Protein AF-A0A2V9XXI8-F1 (afdb_monomer)

Structure (mmCIF, N/CA/C/O backbone):
data_AF-A0A2V9XXI8-F1
#
_entry.id   AF-A0A2V9XXI8-F1
#
loop_
_atom_site.group_PDB
_atom_site.id
_atom_site.type_symbol
_atom_site.label_atom_id
_atom_site.label_alt_id
_atom_site.label_comp_id
_atom_site.label_asym_id
_atom_site.label_entity_id
_atom_site.label_seq_id
_atom_site.pdbx_PDB_ins_code
_atom_site.Cartn_x
_atom_site.Cartn_y
_atom_site.Cartn_z
_atom_site.occupancy
_atom_site.B_iso_or_equiv
_atom_site.auth_seq_id
_atom_site.auth_comp_id
_atom_site.auth_asym_id
_atom_site.auth_atom_id
_atom_site.pdbx_PDB_model_num
ATOM 1 N N . MET A 1 1 ? -20.955 18.689 -121.505 1.00 40.78 1 MET A N 1
ATOM 2 C CA . MET A 1 1 ? -19.801 17.758 -121.551 1.00 40.78 1 MET A CA 1
ATOM 3 C C . MET A 1 1 ? -19.050 17.944 -120.237 1.00 40.78 1 MET A C 1
ATOM 5 O O . MET A 1 1 ? -18.705 19.073 -119.954 1.00 40.78 1 MET A O 1
ATOM 9 N N . GLY A 1 2 ? -18.920 17.008 -119.298 1.00 39.25 2 GLY A N 1
ATOM 10 C CA . GLY A 1 2 ? -18.785 15.557 -119.402 1.00 39.25 2 GLY A CA 1
ATOM 11 C C . GLY A 1 2 ? -17.328 15.175 -119.091 1.00 39.25 2 GLY A C 1
ATOM 12 O O . GLY A 1 2 ? -16.466 15.532 -119.881 1.00 39.25 2 GLY A O 1
ATOM 13 N N . SER A 1 3 ? -17.117 14.445 -117.981 1.00 43.94 3 SER A N 1
ATOM 14 C CA . SER A 1 3 ? -15.881 13.794 -117.464 1.00 43.94 3 SER A CA 1
ATOM 15 C C . SER A 1 3 ? -15.278 14.492 -116.228 1.00 43.94 3 SER A C 1
ATOM 17 O O . SER A 1 3 ? -14.611 15.507 -116.355 1.00 43.94 3 SER A O 1
ATOM 19 N N . LYS A 1 4 ? -15.594 14.100 -114.976 1.00 41.16 4 LYS A N 1
ATOM 20 C CA . LYS A 1 4 ? -15.128 12.885 -114.247 1.00 41.16 4 LYS A CA 1
ATOM 21 C C . LYS A 1 4 ? -13.615 12.692 -114.443 1.00 41.16 4 LYS A C 1
ATOM 23 O O . LYS A 1 4 ? -13.155 12.561 -115.564 1.00 41.16 4 LYS A O 1
ATOM 28 N N . GLY A 1 5 ? -12.785 12.757 -113.409 1.00 47.66 5 GLY A N 1
ATOM 29 C CA . GLY A 1 5 ? -12.835 11.877 -112.247 1.00 47.66 5 GLY A CA 1
ATOM 30 C C . GLY A 1 5 ? -11.662 10.905 -112.357 1.00 47.66 5 GLY A C 1
ATOM 31 O O . GLY A 1 5 ? -11.858 9.786 -112.802 1.00 47.66 5 GLY A O 1
ATOM 32 N N . ALA A 1 6 ? -10.446 11.357 -112.029 1.00 50.47 6 ALA A N 1
ATOM 33 C CA . ALA A 1 6 ? -9.252 10.499 -112.031 1.00 50.47 6 ALA A CA 1
ATOM 34 C C . ALA A 1 6 ? -8.071 11.011 -111.173 1.00 50.47 6 ALA A C 1
ATOM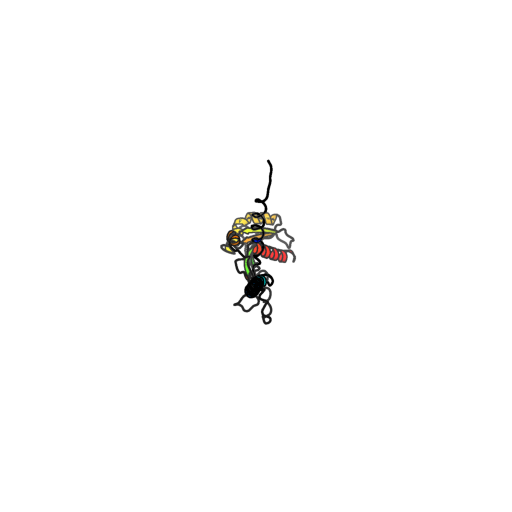 36 O O . ALA A 1 6 ? -6.986 10.453 -111.267 1.00 50.47 6 ALA A O 1
ATOM 37 N N . GLU A 1 7 ? -8.239 12.036 -110.325 1.00 46.00 7 GLU A N 1
ATOM 38 C CA . GLU A 1 7 ? -7.083 12.677 -109.657 1.00 46.00 7 GLU A CA 1
ATOM 39 C C . GLU A 1 7 ? -7.174 12.740 -108.124 1.00 46.00 7 GLU A C 1
ATOM 41 O O . GLU A 1 7 ? -6.316 13.312 -107.465 1.00 46.00 7 GLU A O 1
ATOM 46 N N . LYS A 1 8 ? -8.187 12.107 -107.517 1.00 42.97 8 LYS A N 1
ATOM 47 C CA . LYS A 1 8 ? -8.344 12.086 -106.048 1.00 42.97 8 LYS A CA 1
ATOM 48 C C . LYS A 1 8 ? -7.996 10.746 -105.384 1.00 42.97 8 LYS A C 1
ATOM 50 O O . LYS A 1 8 ? -7.928 10.680 -104.167 1.00 42.97 8 LYS A O 1
ATOM 55 N N . ASN A 1 9 ? -7.702 9.703 -106.167 1.00 46.00 9 ASN A N 1
ATOM 56 C CA . ASN A 1 9 ? -7.362 8.367 -105.647 1.00 46.00 9 ASN A CA 1
ATOM 57 C C . ASN A 1 9 ? -5.859 8.035 -105.663 1.00 46.00 9 ASN A C 1
ATOM 59 O O . ASN A 1 9 ? -5.480 6.938 -105.265 1.00 46.00 9 ASN A O 1
ATOM 63 N N . ARG A 1 10 ? -4.982 8.953 -106.099 1.00 44.97 10 ARG A N 1
ATOM 64 C CA . ARG A 1 10 ? -3.525 8.709 -106.119 1.00 44.97 10 ARG A CA 1
ATOM 65 C C . ARG A 1 10 ? -2.783 9.295 -104.916 1.00 44.97 10 ARG A C 1
ATOM 67 O O . ARG A 1 10 ? -1.696 8.833 -104.596 1.00 44.97 10 ARG A O 1
ATOM 74 N N . THR A 1 11 ? -3.385 10.254 -104.220 1.00 47.25 11 THR A N 1
ATOM 75 C CA . THR A 1 11 ? -2.801 10.952 -103.063 1.00 47.25 11 THR A CA 1
ATOM 76 C C . THR A 1 11 ? -3.244 10.399 -101.709 1.00 47.25 11 THR A C 1
ATOM 78 O O . THR A 1 11 ? -2.689 10.795 -100.691 1.00 47.25 11 THR A O 1
ATOM 81 N N . GLN A 1 12 ? -4.192 9.456 -101.677 1.00 43.12 12 GLN A N 1
ATOM 82 C CA . GLN A 1 12 ? -4.611 8.781 -100.440 1.00 43.12 12 GLN A CA 1
ATOM 83 C C . GLN A 1 12 ? -3.850 7.468 -100.179 1.00 43.12 12 GLN A C 1
ATOM 85 O O . GLN A 1 12 ? -3.614 7.124 -99.026 1.00 43.12 12 GLN A O 1
ATOM 90 N N . ASN A 1 13 ? -3.343 6.799 -101.221 1.00 46.22 13 ASN A N 1
ATOM 91 C CA . ASN A 1 13 ? -2.577 5.551 -101.070 1.00 46.22 13 ASN A CA 1
ATOM 92 C C . ASN A 1 13 ? -1.093 5.749 -100.708 1.00 46.22 13 ASN A C 1
ATOM 94 O O . ASN A 1 13 ? -0.406 4.778 -100.405 1.00 46.22 13 ASN A O 1
ATOM 98 N N . SER A 1 14 ? -0.579 6.981 -100.718 1.00 46.06 14 SER A N 1
ATOM 99 C CA . SER A 1 14 ? 0.789 7.295 -100.276 1.00 46.06 14 SER A CA 1
ATOM 100 C C . SER A 1 14 ? 0.874 7.708 -98.801 1.00 46.06 14 SER A C 1
ATOM 102 O O . SER A 1 14 ? 1.966 7.698 -98.240 1.00 46.06 14 SER A O 1
ATOM 104 N N . ALA A 1 15 ? -0.255 8.013 -98.151 1.00 44.22 15 ALA A N 1
ATOM 105 C CA . ALA A 1 15 ? -0.293 8.385 -96.734 1.00 44.22 15 ALA A CA 1
ATOM 106 C C . ALA A 1 15 ? -0.474 7.177 -95.791 1.00 44.22 15 ALA A C 1
ATOM 108 O O . ALA A 1 15 ? 0.012 7.206 -94.663 1.00 44.22 15 ALA A O 1
ATOM 109 N N . GLU A 1 16 ? -1.089 6.080 -96.245 1.00 39.84 16 GLU A N 1
ATOM 110 C CA . GLU A 1 16 ? -1.279 4.871 -95.419 1.00 39.84 16 GLU A CA 1
ATOM 111 C C . GLU A 1 16 ? -0.100 3.882 -95.463 1.00 39.84 16 GLU A C 1
ATOM 113 O O . GLU A 1 16 ? 0.015 3.015 -94.597 1.00 39.84 16 GLU A O 1
ATOM 118 N N . ALA A 1 17 ? 0.844 4.044 -96.395 1.00 42.44 17 ALA A N 1
ATOM 119 C CA . ALA A 1 17 ? 2.052 3.214 -96.452 1.00 42.44 17 ALA A CA 1
ATOM 120 C C . ALA A 1 17 ? 3.144 3.640 -95.448 1.00 42.44 17 ALA A C 1
ATOM 122 O O . ALA A 1 17 ? 4.102 2.900 -95.239 1.00 42.44 17 ALA A O 1
ATOM 123 N N . SER A 1 18 ? 3.000 4.797 -94.788 1.00 42.53 18 SER A N 1
ATOM 124 C CA . SER A 1 18 ? 4.005 5.316 -93.844 1.00 42.53 18 SER A CA 1
ATOM 125 C C . SER A 1 18 ? 3.675 5.078 -92.361 1.00 42.53 18 SER A C 1
ATOM 127 O O . SER A 1 18 ? 4.424 5.524 -91.494 1.00 42.53 18 SER A O 1
ATOM 129 N N . ALA A 1 19 ? 2.578 4.380 -92.044 1.00 43.66 19 ALA A N 1
ATOM 130 C CA . ALA A 1 19 ? 2.105 4.185 -90.666 1.00 43.66 19 ALA A CA 1
ATOM 131 C C . ALA A 1 19 ? 2.335 2.767 -90.096 1.00 43.66 19 ALA A C 1
ATOM 133 O O . ALA A 1 19 ? 1.837 2.437 -89.021 1.00 43.66 19 ALA A O 1
ATOM 134 N N . ARG A 1 20 ? 3.096 1.902 -90.781 1.00 47.66 20 ARG A N 1
ATOM 135 C CA . ARG A 1 20 ? 3.397 0.533 -90.316 1.00 47.66 20 ARG A CA 1
ATOM 136 C C . ARG A 1 20 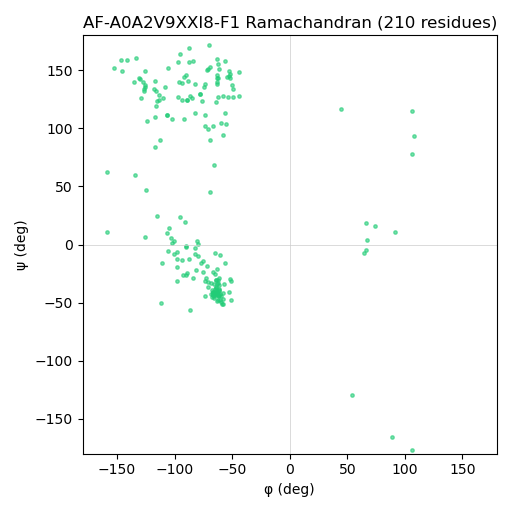? 4.874 0.170 -90.464 1.00 47.66 20 ARG A C 1
ATOM 138 O O . ARG A 1 20 ? 5.217 -0.791 -91.134 1.00 47.66 20 ARG A O 1
ATOM 145 N N . SER A 1 21 ? 5.767 0.908 -89.811 1.00 44.22 21 SER A N 1
ATOM 146 C CA . SER A 1 21 ? 7.122 0.398 -89.548 1.00 44.22 21 SER A CA 1
ATOM 147 C C . SER A 1 21 ? 7.783 1.132 -88.385 1.00 44.22 21 SER A C 1
ATOM 149 O O . SER A 1 21 ? 8.793 1.808 -88.533 1.00 44.22 21 SER A O 1
ATOM 151 N N . GLY A 1 22 ? 7.184 1.002 -87.206 1.00 41.22 22 GLY A N 1
ATOM 152 C CA . GLY A 1 22 ? 7.791 1.386 -85.934 1.00 41.22 22 GLY A CA 1
ATOM 153 C C . GLY A 1 22 ? 7.778 0.204 -84.978 1.00 41.22 22 GLY A C 1
ATOM 154 O O . GLY A 1 22 ? 7.319 0.332 -83.848 1.00 41.22 22 GLY A O 1
ATOM 155 N N . ARG A 1 23 ? 8.187 -0.987 -85.438 1.00 47.06 23 ARG A N 1
ATOM 156 C CA . ARG A 1 23 ? 8.459 -2.089 -84.513 1.00 47.06 23 ARG A CA 1
ATOM 157 C C . ARG A 1 23 ? 9.743 -1.703 -83.787 1.00 47.06 23 ARG A C 1
ATOM 159 O O . ARG A 1 23 ? 10.821 -1.814 -84.355 1.00 47.06 23 ARG A O 1
ATOM 166 N N . VAL A 1 24 ? 9.595 -1.177 -82.573 1.00 50.25 24 VAL A N 1
ATOM 167 C CA . VAL A 1 24 ? 10.702 -0.948 -81.645 1.00 50.25 24 VAL A CA 1
ATOM 168 C C . VAL A 1 24 ? 11.402 -2.291 -81.473 1.00 50.25 24 VAL A C 1
ATOM 170 O O . VAL A 1 24 ? 10.875 -3.199 -80.831 1.00 50.25 24 VAL A O 1
ATOM 173 N N . GLU A 1 25 ? 12.549 -2.450 -82.125 1.00 51.81 25 GLU A N 1
ATOM 174 C CA . GLU A 1 25 ? 13.438 -3.579 -81.907 1.00 51.81 25 GLU A CA 1
ATOM 175 C C . GLU A 1 25 ? 14.020 -3.386 -80.507 1.00 51.81 25 GLU A C 1
ATOM 177 O O . GLU A 1 25 ? 14.997 -2.667 -80.293 1.00 51.81 25 GLU A O 1
ATOM 182 N N . VAL A 1 26 ? 13.333 -3.934 -79.504 1.00 54.88 26 VAL A N 1
ATOM 183 C CA . VAL A 1 26 ? 13.849 -3.940 -78.141 1.00 54.88 26 VAL A CA 1
ATOM 184 C C . VAL A 1 26 ? 15.074 -4.843 -78.172 1.00 54.88 26 VAL A C 1
ATOM 186 O O . VAL A 1 26 ? 14.958 -6.065 -78.241 1.00 54.88 26 VAL A O 1
ATOM 189 N N . SER A 1 27 ? 16.254 -4.221 -78.189 1.00 61.16 27 SER A N 1
ATOM 190 C CA . SER A 1 27 ? 17.535 -4.918 -78.169 1.00 61.16 27 SER A CA 1
ATOM 191 C C . SER A 1 27 ? 17.522 -5.955 -77.050 1.00 61.16 27 SER A C 1
ATOM 193 O O . SER A 1 27 ? 17.136 -5.650 -75.920 1.00 61.16 27 SER A O 1
ATOM 195 N N . THR A 1 28 ? 17.977 -7.176 -77.329 1.00 64.25 28 THR A N 1
ATOM 196 C CA . THR A 1 28 ? 18.069 -8.256 -76.334 1.00 64.25 28 THR A CA 1
ATOM 197 C C . THR A 1 28 ? 18.831 -7.801 -75.084 1.00 64.25 28 THR A C 1
ATOM 199 O O . THR A 1 28 ? 18.509 -8.211 -73.975 1.00 64.25 28 THR A O 1
ATOM 202 N N . LYS A 1 29 ? 19.778 -6.863 -75.240 1.00 64.12 29 LYS A N 1
ATOM 203 C CA . LYS A 1 29 ? 20.497 -6.212 -74.134 1.00 64.12 29 LYS A CA 1
ATOM 204 C C . LYS A 1 29 ? 19.579 -5.361 -73.247 1.00 64.12 29 LYS A C 1
ATOM 206 O O . LYS A 1 29 ? 19.733 -5.383 -72.033 1.00 64.12 29 LYS A O 1
ATOM 211 N N . SER A 1 30 ? 18.608 -4.657 -73.829 1.00 63.38 30 SER A N 1
ATOM 212 C CA . SER A 1 30 ? 17.605 -3.856 -73.115 1.00 63.38 30 SER A CA 1
ATOM 213 C C . SER A 1 30 ? 16.595 -4.728 -72.365 1.00 63.38 30 SER A C 1
ATOM 215 O O . SER A 1 30 ? 16.226 -4.390 -71.245 1.00 63.38 30 SER A O 1
ATOM 217 N N . VAL A 1 31 ? 16.201 -5.878 -72.928 1.00 69.56 31 VAL A N 1
ATOM 218 C CA . VAL A 1 31 ? 15.342 -6.857 -72.229 1.00 69.56 31 VAL A CA 1
ATOM 219 C C . VAL A 1 31 ? 16.089 -7.500 -71.059 1.00 69.56 31 VAL A C 1
ATOM 221 O O . VAL A 1 31 ? 15.554 -7.579 -69.957 1.00 69.56 31 VAL A O 1
ATOM 224 N N . VAL A 1 32 ? 17.345 -7.906 -71.267 1.00 74.38 32 VAL A N 1
ATOM 225 C CA . VAL A 1 32 ? 18.187 -8.490 -70.210 1.00 74.38 32 VAL A CA 1
ATOM 226 C C . VAL A 1 32 ? 18.448 -7.481 -69.090 1.00 74.38 32 VAL A C 1
ATOM 228 O O . VAL A 1 32 ? 18.351 -7.836 -67.919 1.00 74.38 32 VAL A O 1
ATOM 231 N N . LEU A 1 33 ? 18.703 -6.212 -69.421 1.00 75.06 33 LEU A N 1
ATOM 232 C CA . LEU A 1 33 ? 18.896 -5.158 -68.425 1.00 75.06 33 LEU A CA 1
ATOM 233 C C . LEU A 1 33 ? 17.628 -4.919 -67.590 1.00 75.06 33 LEU A C 1
ATOM 235 O O . LEU A 1 33 ? 17.716 -4.815 -66.370 1.00 75.06 33 LEU A O 1
ATOM 239 N N . LEU A 1 34 ? 16.449 -4.894 -68.221 1.00 75.44 34 LEU A N 1
ATOM 240 C CA . LEU A 1 34 ? 15.169 -4.759 -67.517 1.00 75.44 34 LEU A CA 1
ATOM 241 C C . LEU A 1 34 ? 14.880 -5.956 -66.601 1.00 75.44 34 LEU A C 1
ATOM 243 O O . LEU A 1 34 ? 14.388 -5.765 -65.491 1.00 75.44 34 LEU A O 1
ATOM 247 N N . LEU A 1 35 ? 15.235 -7.174 -67.022 1.00 75.31 35 LEU A N 1
ATOM 248 C CA . LEU A 1 35 ? 15.104 -8.371 -66.190 1.00 75.31 35 LEU A CA 1
ATOM 249 C C . LEU A 1 35 ? 16.051 -8.344 -64.986 1.00 75.31 35 LEU A C 1
ATOM 251 O O . LEU A 1 35 ? 15.632 -8.694 -63.888 1.00 75.31 35 LEU A O 1
ATOM 255 N N . ILE A 1 36 ? 17.295 -7.887 -65.158 1.00 78.25 36 ILE A N 1
ATOM 256 C CA . ILE A 1 36 ? 18.263 -7.765 -64.056 1.00 78.25 36 ILE A CA 1
ATOM 257 C C . ILE A 1 36 ? 17.804 -6.705 -63.049 1.00 78.25 36 ILE A C 1
ATOM 259 O O . ILE A 1 36 ? 17.803 -6.966 -61.850 1.00 78.25 36 ILE A O 1
ATOM 263 N N . VAL A 1 37 ? 17.365 -5.532 -63.516 1.00 79.06 37 VAL A N 1
ATOM 264 C CA . VAL A 1 37 ? 16.857 -4.466 -62.635 1.00 79.06 37 VAL A CA 1
ATOM 265 C C . VAL A 1 37 ? 15.584 -4.912 -61.911 1.00 79.06 37 VAL A C 1
ATOM 267 O O . VAL A 1 37 ? 15.451 -4.673 -60.712 1.00 79.06 37 VAL A O 1
ATOM 270 N N . GLY A 1 38 ? 14.684 -5.624 -62.597 1.00 76.94 38 GLY A N 1
ATOM 271 C CA . GLY A 1 38 ? 13.498 -6.223 -61.984 1.00 76.94 38 GLY A CA 1
ATOM 272 C C . GLY A 1 38 ? 13.843 -7.274 -60.925 1.00 76.94 38 GLY A C 1
ATOM 273 O O . GLY A 1 38 ? 13.258 -7.264 -59.844 1.00 76.94 38 GLY A O 1
ATOM 274 N N . LEU A 1 39 ? 14.831 -8.136 -61.189 1.00 79.31 39 LEU A N 1
ATOM 275 C CA . LEU A 1 39 ? 15.290 -9.158 -60.244 1.00 79.31 39 LEU A CA 1
ATOM 276 C C . LEU A 1 39 ? 15.950 -8.531 -59.009 1.00 79.31 39 LEU A C 1
ATOM 278 O O . LEU A 1 39 ? 15.678 -8.963 -57.894 1.00 79.31 39 LEU A O 1
ATOM 282 N N . ILE A 1 40 ? 16.769 -7.491 -59.194 1.00 78.75 40 ILE A N 1
ATOM 283 C CA . ILE A 1 40 ? 17.403 -6.743 -58.099 1.00 78.75 40 ILE A CA 1
ATOM 284 C C . ILE A 1 40 ? 16.343 -6.014 -57.266 1.00 78.75 40 ILE A C 1
ATOM 286 O O . ILE A 1 40 ? 16.377 -6.098 -56.043 1.00 78.75 40 ILE A O 1
ATOM 290 N N . GLY A 1 41 ? 15.366 -5.359 -57.901 1.00 72.31 41 GLY A N 1
ATOM 291 C CA . GLY A 1 41 ? 14.255 -4.707 -57.200 1.00 72.31 41 GLY A CA 1
ATOM 292 C C . GLY A 1 41 ? 13.399 -5.689 -56.394 1.00 72.31 41 GLY A C 1
ATOM 293 O O . GLY A 1 41 ? 13.016 -5.392 -55.260 1.00 72.31 41 GLY A O 1
ATOM 294 N N . LEU A 1 42 ? 13.161 -6.890 -56.934 1.00 71.88 42 LEU A N 1
ATOM 295 C CA . LEU A 1 42 ? 12.475 -7.973 -56.227 1.00 71.88 42 LEU A CA 1
ATOM 296 C C . LEU A 1 42 ? 13.308 -8.488 -55.039 1.00 71.88 42 LEU A C 1
ATOM 298 O O . LEU A 1 42 ? 12.762 -8.696 -53.958 1.00 71.88 42 LEU A O 1
ATOM 302 N N . LEU A 1 43 ? 14.625 -8.648 -55.216 1.00 69.31 43 LEU A N 1
ATOM 303 C CA . LEU A 1 43 ? 15.536 -9.090 -54.155 1.00 69.31 43 LEU A CA 1
ATOM 304 C C . LEU A 1 43 ? 15.623 -8.072 -53.009 1.00 69.31 43 LEU A C 1
ATOM 306 O O . LEU A 1 43 ? 15.604 -8.461 -51.844 1.00 69.31 43 LEU A O 1
ATOM 310 N N . ILE A 1 44 ? 15.680 -6.776 -53.333 1.00 67.44 44 ILE A N 1
ATOM 311 C CA . ILE A 1 44 ? 15.706 -5.682 -52.350 1.00 67.44 44 ILE A CA 1
ATOM 312 C C . ILE A 1 44 ? 14.374 -5.622 -51.589 1.00 67.44 44 ILE A C 1
ATOM 314 O O . ILE A 1 44 ? 14.378 -5.566 -50.364 1.00 67.44 44 ILE A O 1
ATOM 318 N N . SER A 1 45 ? 13.240 -5.755 -52.286 1.00 60.62 45 SER A N 1
ATOM 319 C CA . SER A 1 45 ? 11.911 -5.777 -51.649 1.00 60.62 45 SER A CA 1
ATOM 320 C C . SER A 1 45 ? 11.710 -6.987 -50.723 1.00 60.62 45 SER A C 1
ATOM 322 O O . SER A 1 45 ? 10.989 -6.899 -49.731 1.00 60.62 45 SER A O 1
ATOM 324 N N . MET A 1 46 ? 12.349 -8.124 -51.021 1.00 61.56 46 MET A N 1
ATOM 325 C CA . MET A 1 46 ? 12.344 -9.303 -50.147 1.00 61.56 46 MET A CA 1
ATOM 326 C C . MET A 1 46 ? 13.224 -9.108 -48.907 1.00 61.56 46 MET A C 1
ATOM 328 O O . MET A 1 46 ? 12.881 -9.621 -47.843 1.00 61.56 46 MET A O 1
ATOM 332 N N . LEU A 1 47 ? 14.307 -8.329 -49.004 1.00 59.31 47 LEU A N 1
ATOM 333 C CA . LEU A 1 47 ? 15.177 -7.998 -47.869 1.00 59.31 47 LEU A CA 1
ATOM 334 C C . LEU A 1 47 ? 14.452 -7.149 -46.807 1.00 59.31 47 LEU A C 1
ATOM 336 O O . LEU A 1 47 ? 14.664 -7.364 -45.615 1.00 59.31 47 LEU A O 1
ATOM 340 N N . ASP A 1 48 ? 13.534 -6.269 -47.220 1.00 54.19 48 ASP A N 1
ATOM 341 C CA . ASP A 1 48 ? 12.702 -5.451 -46.319 1.00 54.19 48 ASP A CA 1
ATOM 342 C C . ASP A 1 48 ? 11.555 -6.228 -45.641 1.00 54.19 48 ASP A C 1
ATOM 344 O O . ASP A 1 48 ? 10.961 -5.754 -44.666 1.00 54.19 48 ASP A O 1
ATOM 348 N N . LEU A 1 49 ? 11.240 -7.439 -46.118 1.00 52.50 49 LEU A N 1
ATOM 349 C CA . LEU A 1 49 ? 10.207 -8.298 -45.528 1.00 52.50 49 LEU A CA 1
ATOM 350 C C . LEU A 1 49 ? 10.759 -9.220 -44.427 1.00 52.50 49 LEU A C 1
ATOM 352 O O . L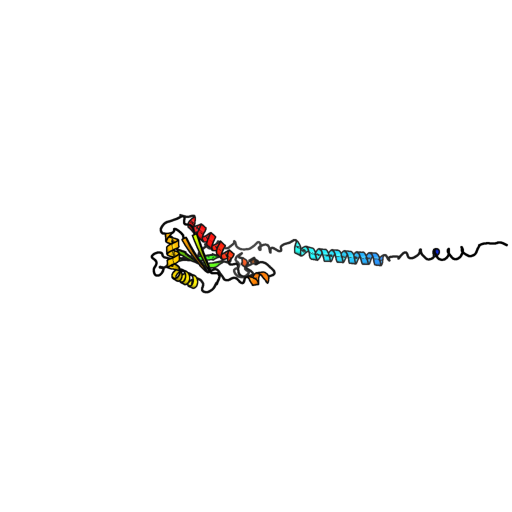EU A 1 49 ? 10.023 -9.621 -43.522 1.00 52.50 49 LEU A O 1
ATOM 356 N N . VAL A 1 50 ? 12.060 -9.521 -44.462 1.00 51.19 50 VAL A N 1
ATOM 357 C CA . VAL A 1 50 ? 12.724 -10.427 -43.510 1.00 51.19 50 VAL A CA 1
ATOM 358 C C . VAL A 1 50 ? 12.717 -9.923 -42.054 1.00 51.19 50 VAL A C 1
ATOM 360 O O . VAL A 1 50 ? 12.494 -10.752 -41.170 1.00 51.19 50 VAL A O 1
ATOM 363 N N . PRO A 1 51 ? 12.850 -8.619 -41.725 1.00 49.16 51 PRO A N 1
ATOM 364 C CA . PRO A 1 51 ? 12.823 -8.199 -40.326 1.00 49.16 51 PRO A CA 1
ATOM 365 C C . PRO A 1 51 ? 11.405 -8.104 -39.732 1.00 49.16 51 PRO A C 1
ATOM 367 O O . PRO A 1 51 ? 11.274 -7.765 -38.560 1.00 49.16 51 PRO A O 1
ATOM 370 N N . ARG A 1 52 ? 10.333 -8.405 -40.487 1.00 53.28 52 ARG A N 1
ATOM 371 C CA . ARG A 1 52 ? 8.941 -8.291 -39.997 1.00 53.28 52 ARG A CA 1
ATOM 372 C C . ARG A 1 52 ? 8.285 -9.608 -39.565 1.00 53.28 52 ARG A C 1
ATOM 374 O O . ARG A 1 52 ? 7.195 -9.558 -39.004 1.00 53.28 52 ARG A O 1
ATOM 381 N N . ILE A 1 53 ? 8.912 -10.765 -39.801 1.00 52.91 53 ILE A N 1
ATOM 382 C CA . ILE A 1 53 ? 8.300 -12.086 -39.522 1.00 52.91 53 ILE A CA 1
ATOM 383 C C . ILE A 1 53 ? 8.977 -12.826 -38.357 1.00 52.91 53 ILE A C 1
ATOM 385 O O . ILE A 1 53 ? 8.376 -13.716 -37.759 1.00 52.91 53 ILE A O 1
ATOM 389 N N . ALA A 1 54 ? 10.176 -12.421 -37.946 1.00 44.53 54 ALA A N 1
ATOM 390 C CA . ALA A 1 54 ? 10.778 -12.921 -36.720 1.00 44.53 54 ALA A CA 1
ATOM 391 C C . ALA A 1 54 ? 10.709 -11.818 -35.660 1.00 44.53 54 ALA A C 1
ATOM 393 O O . ALA A 1 54 ? 11.436 -10.831 -35.791 1.00 44.53 54 ALA A O 1
ATOM 394 N N . PRO A 1 55 ? 9.912 -11.951 -34.581 1.00 47.41 55 PRO A N 1
ATOM 395 C CA . PRO A 1 55 ? 10.325 -11.292 -33.361 1.00 47.41 55 PRO A CA 1
ATOM 396 C C . PRO A 1 55 ? 11.727 -11.835 -33.094 1.00 47.41 55 PRO A C 1
ATOM 398 O O . PRO A 1 55 ? 11.902 -13.025 -32.831 1.00 47.41 55 PRO A O 1
ATOM 401 N N . THR A 1 56 ? 12.742 -10.984 -33.178 1.00 47.06 56 THR A N 1
ATOM 402 C CA . THR A 1 56 ? 13.997 -11.222 -32.477 1.00 47.06 56 THR A CA 1
ATOM 403 C C . THR A 1 56 ? 13.675 -11.135 -30.987 1.00 47.06 56 THR A C 1
ATOM 405 O O . THR A 1 56 ? 14.071 -10.223 -30.274 1.00 47.06 56 THR A O 1
ATOM 408 N N . ALA A 1 57 ? 12.917 -12.113 -30.487 1.00 44.34 57 ALA A N 1
ATOM 409 C CA . ALA A 1 57 ? 13.121 -12.596 -29.149 1.00 44.34 57 ALA A CA 1
ATOM 410 C C . ALA A 1 57 ? 14.560 -13.085 -29.185 1.00 44.34 57 ALA A C 1
ATOM 412 O O . ALA A 1 57 ? 14.870 -14.082 -29.838 1.00 44.34 57 ALA A O 1
ATOM 413 N N . TRP A 1 58 ? 15.458 -12.314 -28.583 1.00 46.75 58 TRP A N 1
ATOM 414 C CA . TRP A 1 58 ? 16.782 -12.801 -28.259 1.00 46.75 58 TRP A CA 1
ATOM 415 C C . TRP A 1 58 ? 16.530 -14.005 -27.361 1.00 46.75 58 TRP A C 1
ATOM 417 O O . TRP A 1 58 ? 16.225 -13.865 -26.175 1.00 46.75 58 TRP A O 1
ATOM 427 N N . ALA A 1 59 ? 16.492 -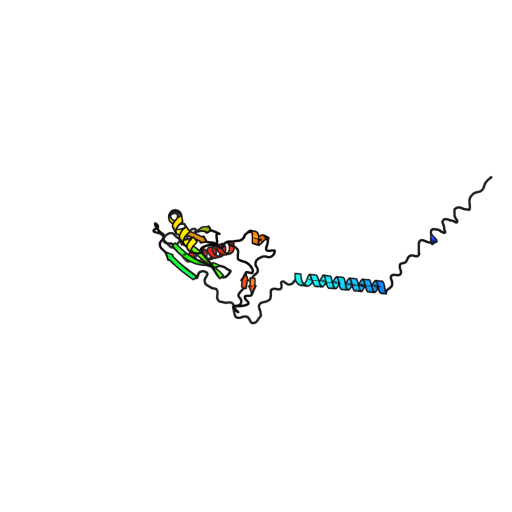15.184 -27.983 1.00 46.28 59 ALA A N 1
ATOM 428 C CA . ALA A 1 59 ? 16.289 -16.436 -27.303 1.00 46.28 59 ALA A CA 1
ATOM 429 C C . ALA A 1 59 ? 17.346 -16.487 -26.207 1.00 46.28 59 ALA A C 1
ATOM 431 O O . ALA A 1 59 ? 18.527 -16.229 -26.451 1.00 46.28 59 ALA A O 1
ATOM 432 N N . GLN A 1 60 ? 16.874 -16.724 -24.985 1.00 52.44 60 GLN A N 1
ATOM 433 C CA . GLN A 1 60 ? 17.702 -16.838 -23.798 1.00 52.44 60 GLN A CA 1
ATOM 434 C C . GLN A 1 60 ? 18.924 -17.692 -24.134 1.00 52.44 60 GLN A C 1
ATOM 436 O O . GLN A 1 60 ? 18.768 -18.794 -24.662 1.00 52.44 60 GLN A O 1
ATOM 441 N N . LEU A 1 61 ? 20.125 -17.183 -23.844 1.00 49.41 61 LEU A N 1
ATOM 442 C CA . LEU A 1 61 ? 21.353 -17.947 -24.040 1.00 49.41 61 LEU A CA 1
ATOM 443 C C . LEU A 1 61 ? 21.175 -19.337 -23.388 1.00 49.41 61 LEU A C 1
ATOM 445 O O . LEU A 1 61 ? 20.805 -19.393 -22.207 1.00 49.41 61 LEU A O 1
ATOM 449 N N . PRO A 1 62 ? 21.414 -20.447 -24.118 1.00 53.09 62 PRO A N 1
ATOM 450 C CA . PRO A 1 62 ? 21.161 -21.811 -23.638 1.00 53.09 62 PRO A CA 1
ATOM 451 C C . PRO A 1 62 ? 21.872 -22.172 -22.324 1.00 53.09 62 PRO A C 1
ATOM 453 O O . PRO A 1 62 ? 21.514 -23.149 -21.675 1.00 53.09 62 PRO A O 1
ATOM 456 N N . SER A 1 63 ? 22.871 -21.386 -21.919 1.00 59.19 63 SER A N 1
ATOM 457 C CA . SER A 1 63 ? 23.773 -21.642 -20.795 1.00 59.19 63 SER A CA 1
ATOM 458 C C . SER A 1 63 ? 23.507 -20.799 -19.535 1.00 59.19 63 SER A C 1
ATOM 460 O O . SER A 1 63 ? 24.367 -20.726 -18.660 1.00 59.19 63 SER A O 1
ATOM 462 N N . GLY A 1 64 ? 22.360 -20.121 -19.418 1.00 54.69 64 GLY A N 1
ATOM 463 C CA . GLY A 1 64 ? 22.068 -19.278 -18.250 1.00 54.69 64 GLY A CA 1
ATOM 464 C C . GLY A 1 64 ? 21.708 -20.076 -16.986 1.00 54.69 64 GLY A C 1
ATOM 465 O O . GLY A 1 64 ? 20.865 -20.975 -17.057 1.00 54.69 64 GLY A O 1
ATOM 466 N N . LYS A 1 65 ? 22.276 -19.688 -15.828 1.00 53.84 65 LYS A N 1
ATOM 467 C CA . LYS A 1 65 ? 21.894 -20.163 -14.476 1.00 53.84 65 LYS A CA 1
ATOM 468 C C . LYS A 1 65 ? 20.364 -20.209 -14.311 1.00 53.84 65 LYS A C 1
ATOM 470 O O . LYS A 1 65 ? 19.687 -19.382 -14.924 1.00 53.84 65 LYS A O 1
ATOM 475 N N . PRO A 1 66 ? 19.797 -21.133 -13.511 1.00 57.44 66 PRO A N 1
ATOM 476 C CA . PRO A 1 66 ? 18.356 -21.151 -13.265 1.00 57.44 66 PRO A CA 1
ATOM 477 C C . PRO A 1 66 ? 17.862 -19.768 -12.793 1.00 57.44 66 PRO A C 1
ATOM 479 O O . PRO A 1 66 ? 18.643 -19.034 -12.179 1.00 57.44 66 PRO A O 1
ATOM 482 N N . PRO A 1 67 ? 16.605 -19.385 -13.099 1.00 56.19 67 PRO A N 1
ATOM 483 C CA . PRO A 1 67 ? 16.038 -18.126 -12.625 1.00 56.19 67 PRO A CA 1
ATOM 484 C C . PRO A 1 67 ? 16.207 -17.993 -11.110 1.00 56.19 67 PRO A C 1
ATOM 486 O O . PRO A 1 67 ? 16.092 -18.991 -10.393 1.00 56.19 67 PRO A O 1
ATOM 489 N N . ALA A 1 68 ? 16.470 -16.775 -10.634 1.00 57.12 68 ALA A N 1
ATOM 490 C CA . ALA A 1 68 ? 16.511 -16.510 -9.203 1.00 57.12 68 ALA A CA 1
ATOM 491 C C . ALA A 1 68 ? 15.192 -16.977 -8.545 1.00 57.12 68 ALA A C 1
ATOM 493 O O . ALA A 1 68 ? 14.129 -16.874 -9.174 1.00 57.12 68 ALA A O 1
ATOM 494 N N . PRO A 1 69 ? 15.235 -17.513 -7.311 1.00 57.06 69 PRO A N 1
ATOM 495 C CA . PRO A 1 69 ? 14.027 -17.857 -6.568 1.00 57.06 69 PRO A CA 1
ATOM 496 C C . PRO A 1 69 ? 13.073 -16.661 -6.489 1.00 57.06 69 PRO A C 1
ATOM 498 O O . PRO A 1 69 ? 13.521 -15.520 -6.379 1.00 57.06 69 PRO A O 1
ATOM 501 N N . GLN A 1 70 ? 11.760 -16.908 -6.523 1.00 60.81 70 GLN A N 1
ATOM 502 C CA . GLN A 1 70 ? 10.796 -15.819 -6.379 1.00 60.81 70 GLN A CA 1
ATOM 503 C C . GLN A 1 70 ? 10.916 -15.186 -4.991 1.00 60.81 70 GLN A C 1
ATOM 505 O O . GLN A 1 70 ? 10.765 -15.860 -3.971 1.00 60.81 70 GLN A O 1
ATOM 510 N N . THR A 1 71 ? 11.167 -13.880 -4.965 1.00 62.41 71 THR A N 1
ATOM 511 C CA . THR A 1 71 ? 11.117 -13.081 -3.743 1.00 62.41 71 THR A CA 1
ATOM 512 C C . THR A 1 71 ? 9.685 -13.085 -3.194 1.00 62.41 71 THR A C 1
ATOM 514 O O . THR A 1 71 ? 8.738 -12.985 -3.982 1.00 62.41 71 THR A O 1
ATOM 517 N N . PRO A 1 72 ? 9.488 -13.189 -1.866 1.00 68.75 72 PRO A N 1
ATOM 518 C CA . PRO A 1 72 ? 8.165 -13.068 -1.270 1.00 68.75 72 PRO A CA 1
ATOM 519 C C . PRO A 1 72 ? 7.450 -11.782 -1.723 1.00 68.75 72 PRO A C 1
ATOM 521 O O . PRO A 1 72 ? 8.101 -10.750 -1.898 1.00 68.75 72 PRO A O 1
ATOM 524 N N . PRO A 1 73 ? 6.110 -11.798 -1.864 1.00 69.44 73 PRO A N 1
ATOM 525 C CA . PRO A 1 73 ? 5.338 -10.647 -2.342 1.00 69.44 73 PRO A CA 1
ATOM 526 C C . PRO A 1 73 ? 5.394 -9.435 -1.398 1.00 69.44 73 PRO A C 1
ATOM 528 O O . PRO A 1 73 ? 4.891 -8.368 -1.737 1.00 69.44 73 PRO A O 1
ATOM 531 N N . HIS A 1 74 ? 5.986 -9.583 -0.212 1.00 73.75 74 HIS A N 1
ATOM 532 C CA . HIS A 1 74 ? 6.302 -8.501 0.709 1.00 73.75 74 HIS A CA 1
ATOM 533 C C . HIS A 1 74 ? 7.513 -8.871 1.576 1.00 73.75 74 HIS A C 1
ATOM 535 O O . HIS A 1 74 ? 7.728 -10.044 1.879 1.00 73.75 74 HIS A O 1
ATOM 541 N N . GLY A 1 75 ? 8.273 -7.867 2.019 1.00 64.50 75 GLY A N 1
ATOM 542 C CA . GLY A 1 75 ? 9.452 -8.080 2.868 1.00 64.50 75 GLY A CA 1
ATOM 543 C C . GLY A 1 75 ? 9.122 -8.152 4.361 1.00 64.50 75 GLY A C 1
ATOM 544 O O . GLY A 1 75 ? 9.421 -9.140 5.024 1.00 64.50 75 GLY A O 1
ATOM 545 N N . TYR A 1 76 ? 8.470 -7.112 4.894 1.00 72.12 76 TYR A N 1
ATOM 546 C CA . TYR A 1 76 ? 8.269 -6.924 6.337 1.00 72.12 76 TYR A CA 1
ATOM 547 C C . TYR A 1 76 ? 6.920 -6.263 6.635 1.00 72.12 76 TYR A C 1
ATOM 549 O O . TYR A 1 76 ? 6.434 -5.459 5.837 1.00 72.12 76 TYR A O 1
ATOM 557 N N . VAL A 1 77 ? 6.342 -6.600 7.792 1.00 88.19 77 VAL A N 1
ATOM 558 C CA . VAL A 1 77 ? 5.160 -5.939 8.364 1.00 88.19 77 VAL A C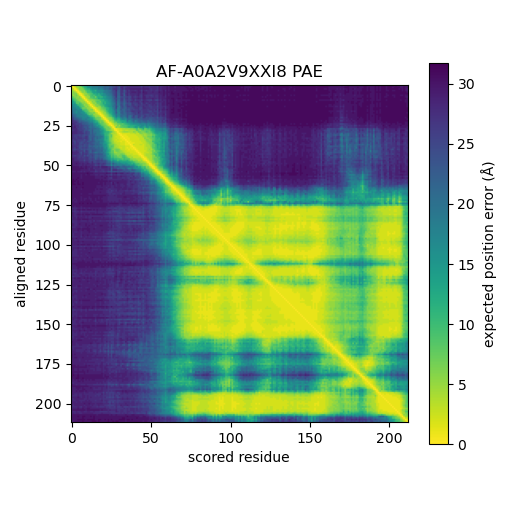A 1
ATOM 559 C C . VAL A 1 77 ? 5.592 -5.242 9.646 1.00 88.19 77 VAL A C 1
ATOM 561 O O . VAL A 1 77 ? 6.153 -5.884 10.533 1.00 88.19 77 VAL A O 1
ATOM 564 N N . ILE A 1 78 ? 5.347 -3.938 9.740 1.00 92.75 78 ILE A N 1
ATOM 565 C CA . ILE A 1 78 ? 5.640 -3.137 10.930 1.00 92.75 78 ILE A CA 1
ATOM 566 C C . ILE A 1 78 ? 4.318 -2.606 11.469 1.00 92.75 78 ILE A C 1
ATOM 568 O O . ILE A 1 78 ? 3.718 -1.724 10.863 1.00 92.75 78 ILE A O 1
ATOM 572 N N . THR A 1 79 ? 3.871 -3.116 12.611 1.00 95.94 79 THR A N 1
ATOM 573 C CA . THR A 1 79 ? 2.659 -2.621 13.268 1.00 95.94 79 THR A CA 1
ATOM 574 C C . THR A 1 79 ? 3.000 -1.415 14.139 1.00 95.94 79 THR A C 1
ATOM 576 O O . THR A 1 79 ? 3.882 -1.504 14.996 1.00 95.94 79 THR A O 1
ATOM 579 N N . LYS A 1 80 ? 2.306 -0.287 13.951 1.00 97.12 80 LYS A N 1
ATOM 580 C CA . LYS A 1 80 ? 2.440 0.901 14.814 1.00 97.12 80 LYS A CA 1
ATOM 581 C C . LYS A 1 80 ? 1.074 1.342 15.356 1.00 97.12 80 LYS A C 1
ATOM 583 O O . LYS A 1 80 ? 0.062 1.155 14.671 1.00 97.12 80 LYS A O 1
ATOM 588 N N . PRO A 1 81 ? 1.021 1.932 16.566 1.00 97.81 81 PRO A N 1
ATOM 589 C CA . PRO A 1 81 ? -0.180 2.620 17.030 1.00 97.81 81 PRO A CA 1
ATOM 590 C C . PRO A 1 81 ? -0.511 3.803 16.111 1.00 97.81 81 PRO A C 1
ATOM 592 O O . PRO A 1 81 ? 0.382 4.356 15.471 1.00 97.81 81 PRO A O 1
ATOM 595 N N . VAL A 1 82 ? -1.787 4.190 16.080 1.00 98.06 82 VAL A N 1
ATOM 596 C CA . VAL A 1 82 ? -2.283 5.370 15.356 1.00 98.06 82 VAL A CA 1
ATOM 597 C C . VAL A 1 82 ? -2.834 6.356 16.377 1.00 98.06 82 VAL A C 1
ATOM 599 O O . VAL A 1 82 ? -3.572 5.965 17.286 1.00 98.06 82 VAL A O 1
ATOM 602 N N . LYS A 1 83 ? -2.464 7.634 16.281 1.00 96.25 83 LYS A N 1
ATOM 603 C CA . LYS A 1 83 ? -2.841 8.626 17.292 1.00 96.25 83 LYS A CA 1
ATOM 604 C C . LYS A 1 83 ? -4.361 8.779 17.362 1.00 96.25 83 LYS A C 1
ATOM 606 O O . LYS A 1 83 ? -5.024 9.087 16.378 1.00 96.25 83 LYS A O 1
ATOM 611 N N . GLY A 1 84 ? -4.908 8.635 18.569 1.00 95.94 84 GLY A N 1
ATOM 612 C CA . GLY A 1 84 ? -6.344 8.800 18.807 1.00 95.94 84 GLY A CA 1
ATOM 613 C C . GLY A 1 84 ? -7.207 7.648 18.287 1.00 95.94 84 GLY A C 1
ATOM 614 O O . GLY A 1 84 ? -8.416 7.829 18.176 1.00 95.94 84 GLY A O 1
ATOM 615 N N . SER A 1 85 ? -6.609 6.490 17.986 1.00 97.19 85 SER A N 1
ATOM 616 C CA . SER A 1 85 ? -7.323 5.276 17.597 1.00 97.19 85 SER A CA 1
ATOM 617 C C . SER A 1 85 ? -6.858 4.066 18.406 1.00 97.19 85 SER A C 1
ATOM 619 O O . SER A 1 85 ? -5.665 3.885 18.644 1.00 97.19 85 SER A O 1
ATOM 621 N N . ASP A 1 86 ? -7.800 3.190 18.754 1.00 96.06 86 ASP A N 1
ATOM 622 C CA . ASP A 1 86 ? -7.513 1.883 19.361 1.00 96.06 86 ASP A CA 1
ATOM 623 C C . ASP A 1 86 ? -7.143 0.813 18.316 1.00 96.06 86 ASP A C 1
ATOM 625 O O . ASP A 1 86 ? -6.865 -0.340 18.662 1.00 96.06 86 ASP A O 1
ATOM 629 N N . ILE A 1 87 ? -7.1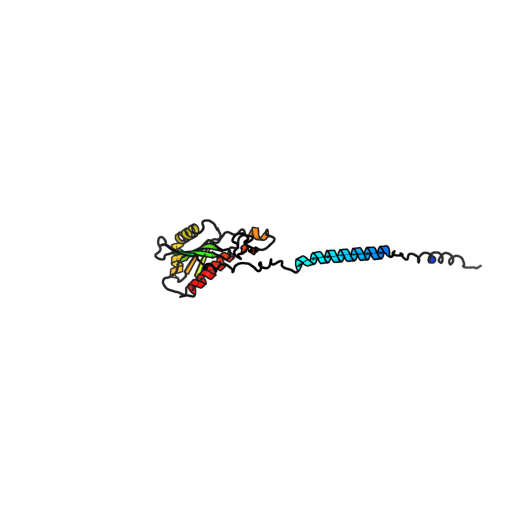79 1.165 17.025 1.00 96.88 87 ILE A N 1
ATOM 630 C CA . ILE A 1 87 ? -6.899 0.253 15.917 1.00 96.88 87 ILE A CA 1
ATOM 631 C C . ILE A 1 87 ? -5.525 0.602 15.328 1.00 96.88 87 ILE A C 1
ATOM 633 O O . ILE A 1 87 ? -5.384 1.661 14.704 1.00 96.88 87 ILE A O 1
ATOM 637 N N . PRO A 1 88 ? -4.510 -0.270 15.483 1.00 97.50 88 PRO A N 1
ATOM 638 C CA . PRO A 1 88 ? -3.183 -0.022 14.932 1.00 97.50 88 PRO A CA 1
ATOM 639 C C . PRO A 1 88 ? -3.184 -0.118 13.400 1.00 97.50 88 PRO A C 1
ATOM 641 O O . PRO A 1 88 ? -4.165 -0.539 12.780 1.00 97.50 88 PRO A O 1
ATOM 644 N N . ALA A 1 89 ? -2.063 0.262 12.794 1.00 97.75 89 ALA A N 1
ATOM 645 C CA . ALA A 1 89 ? -1.816 0.092 11.370 1.00 97.75 89 ALA A CA 1
ATOM 646 C C . ALA A 1 89 ? -0.617 -0.823 11.122 1.00 97.75 89 ALA A C 1
ATOM 648 O O . ALA A 1 89 ? 0.442 -0.651 11.730 1.00 97.75 89 ALA A O 1
ATOM 649 N N . ASP A 1 90 ? -0.795 -1.764 10.199 1.00 96.38 90 ASP A N 1
ATOM 650 C CA . ASP A 1 90 ? 0.252 -2.634 9.679 1.00 96.38 90 ASP A CA 1
ATOM 651 C C . ASP A 1 90 ? 0.864 -1.982 8.438 1.00 96.38 90 ASP A C 1
ATOM 653 O O . ASP A 1 90 ? 0.230 -1.919 7.386 1.00 96.38 90 ASP A O 1
ATOM 657 N N . TYR A 1 91 ? 2.092 -1.486 8.552 1.00 95.69 91 TYR A N 1
ATOM 658 C CA . TYR A 1 91 ? 2.835 -0.873 7.454 1.00 95.69 91 TYR A CA 1
ATOM 659 C C . TYR A 1 91 ? 3.643 -1.935 6.713 1.00 95.69 91 TYR A C 1
ATOM 661 O O . TYR A 1 91 ? 4.437 -2.659 7.319 1.00 95.69 91 TYR A O 1
ATOM 669 N N . ILE A 1 92 ? 3.431 -2.039 5.402 1.00 93.88 92 ILE A N 1
ATOM 670 C CA . ILE A 1 92 ? 3.953 -3.120 4.564 1.00 93.88 92 ILE A CA 1
ATOM 671 C C . ILE A 1 92 ? 4.622 -2.538 3.322 1.00 93.88 92 ILE A C 1
ATOM 673 O O . ILE A 1 92 ? 4.149 -1.569 2.731 1.00 93.88 92 ILE A O 1
ATOM 677 N N . PHE A 1 93 ? 5.707 -3.180 2.900 1.00 92.00 93 PHE A N 1
ATOM 678 C CA . PHE A 1 93 ? 6.304 -2.988 1.583 1.00 92.00 93 PHE A CA 1
ATOM 679 C C . PHE A 1 93 ? 5.918 -4.153 0.672 1.00 92.00 93 PHE A C 1
ATOM 681 O O . PHE A 1 93 ? 6.410 -5.270 0.853 1.00 92.00 93 PHE A O 1
ATOM 688 N N . VAL A 1 94 ? 5.034 -3.893 -0.290 1.00 91.44 94 VAL A N 1
ATOM 689 C CA . VAL A 1 94 ? 4.577 -4.869 -1.288 1.00 91.44 94 VAL A CA 1
ATOM 690 C C . VAL A 1 94 ? 5.539 -4.871 -2.467 1.00 91.44 94 VAL A C 1
ATOM 692 O O . VAL A 1 94 ? 5.842 -3.819 -3.019 1.00 91.44 94 VAL A O 1
ATOM 695 N N . LEU A 1 95 ? 6.029 -6.044 -2.849 1.00 86.44 95 LEU A N 1
ATOM 696 C CA . LEU A 1 95 ? 6.915 -6.201 -3.994 1.00 86.44 95 LEU A CA 1
ATOM 697 C C . LEU A 1 95 ? 6.113 -6.117 -5.296 1.00 86.44 95 LEU A C 1
ATOM 699 O O . LEU A 1 95 ? 5.182 -6.894 -5.523 1.00 86.44 95 LEU A O 1
ATOM 703 N N . THR A 1 96 ? 6.490 -5.189 -6.167 1.00 84.25 96 THR A N 1
ATOM 704 C CA . THR A 1 96 ? 5.894 -5.028 -7.493 1.00 84.25 96 THR A CA 1
ATOM 705 C C . THR A 1 96 ? 6.594 -5.916 -8.521 1.00 84.25 96 THR A C 1
ATOM 707 O O . THR A 1 96 ? 7.645 -6.510 -8.275 1.00 84.25 96 THR A O 1
ATOM 710 N N . ARG A 1 97 ? 6.005 -6.023 -9.718 1.00 78.00 97 ARG A N 1
ATOM 711 C CA . ARG A 1 97 ? 6.533 -6.857 -10.812 1.00 78.00 97 ARG A CA 1
ATOM 712 C C . ARG A 1 97 ? 7.963 -6.491 -11.219 1.00 78.00 97 ARG A C 1
ATOM 714 O O . ARG A 1 97 ? 8.705 -7.359 -11.664 1.00 78.00 97 ARG A O 1
ATOM 721 N N . ASP A 1 98 ? 8.305 -5.214 -11.136 1.00 74.62 98 ASP A N 1
ATOM 722 C CA . ASP A 1 98 ? 9.628 -4.671 -11.433 1.00 74.62 98 ASP A CA 1
ATOM 723 C C . ASP A 1 98 ? 10.538 -4.612 -10.199 1.00 74.62 98 ASP A C 1
ATOM 725 O O . ASP A 1 98 ? 11.536 -3.902 -10.202 1.00 74.62 98 ASP A O 1
ATOM 729 N N . GLU A 1 99 ? 10.200 -5.385 -9.163 1.00 77.25 99 GLU A N 1
ATOM 730 C CA . GLU A 1 99 ? 11.023 -5.632 -7.976 1.00 77.25 99 GLU A CA 1
ATOM 731 C C . GLU A 1 99 ? 11.249 -4.393 -7.097 1.00 77.25 99 GLU A C 1
ATOM 733 O O . GLU A 1 99 ? 12.129 -4.371 -6.235 1.00 77.25 99 GLU A O 1
ATOM 738 N N . ILE A 1 100 ? 10.408 -3.375 -7.274 1.00 82.62 100 ILE A N 1
ATOM 739 C CA . ILE A 1 100 ? 10.360 -2.186 -6.433 1.00 82.62 100 ILE A CA 1
ATOM 740 C C . ILE A 1 100 ? 9.345 -2.418 -5.312 1.00 82.62 100 ILE A C 1
ATOM 742 O O . ILE A 1 100 ? 8.322 -3.077 -5.477 1.00 82.62 100 ILE A O 1
ATOM 746 N N . TYR A 1 101 ? 9.634 -1.888 -4.130 1.00 87.31 101 TYR A N 1
ATOM 747 C CA . TYR A 1 101 ? 8.712 -1.972 -3.007 1.00 87.31 101 TYR A CA 1
ATOM 748 C C . TYR A 1 101 ? 7.745 -0.787 -2.984 1.00 87.31 101 TYR A C 1
ATOM 750 O O . TYR A 1 101 ? 8.159 0.370 -2.909 1.00 87.31 101 TYR A O 1
ATOM 758 N N . LEU A 1 102 ? 6.453 -1.099 -2.978 1.00 91.00 102 LEU A N 1
ATOM 759 C CA . LEU A 1 102 ? 5.352 -0.164 -2.809 1.00 91.00 102 LEU A CA 1
ATOM 760 C C . LEU A 1 102 ? 4.943 -0.084 -1.327 1.00 91.00 102 LEU A C 1
ATOM 762 O O . LEU A 1 102 ? 4.608 -1.114 -0.735 1.00 91.00 102 LEU A O 1
ATOM 766 N N . PRO A 1 103 ? 4.938 1.107 -0.707 1.00 93.06 103 PRO A N 1
ATOM 767 C CA . PRO A 1 103 ? 4.485 1.268 0.667 1.00 93.06 103 PRO A CA 1
ATOM 768 C C . PRO A 1 103 ? 2.952 1.272 0.756 1.00 93.06 103 PRO A C 1
ATOM 770 O O . PRO A 1 103 ? 2.280 2.052 0.076 1.00 93.06 103 PRO A O 1
ATOM 773 N N . ILE A 1 104 ? 2.413 0.451 1.656 1.00 95.38 104 ILE A N 1
ATOM 774 C CA . ILE A 1 104 ? 0.994 0.437 2.026 1.00 95.38 104 ILE A CA 1
ATOM 775 C C . ILE A 1 104 ? 0.829 0.397 3.549 1.00 95.38 104 ILE A C 1
ATOM 777 O O . ILE A 1 104 ? 1.735 -0.020 4.272 1.00 95.38 104 ILE A O 1
ATOM 781 N N . ALA A 1 105 ? -0.353 0.770 4.031 1.00 96.62 105 ALA A N 1
ATOM 782 C CA . ALA A 1 105 ? -0.792 0.497 5.393 1.00 96.62 105 ALA A CA 1
ATOM 783 C C . ALA A 1 105 ? -2.132 -0.227 5.383 1.00 96.62 105 ALA A C 1
ATOM 785 O O . ALA A 1 105 ? -3.042 0.172 4.659 1.00 96.62 105 ALA A O 1
ATOM 786 N N . VAL A 1 106 ? -2.264 -1.259 6.209 1.00 96.06 106 VAL A N 1
ATOM 787 C CA . VAL A 1 106 ? -3.497 -2.028 6.382 1.00 96.06 106 VAL A CA 1
ATOM 788 C C . VAL A 1 106 ? -4.024 -1.804 7.793 1.00 96.06 106 VAL A C 1
ATOM 790 O O . VAL A 1 106 ? -3.303 -1.973 8.775 1.00 96.06 106 VAL A O 1
ATOM 793 N N . ARG A 1 107 ? -5.301 -1.443 7.900 1.00 96.81 107 ARG A N 1
ATOM 794 C CA . ARG A 1 107 ? -6.036 -1.349 9.165 1.00 96.81 107 ARG A CA 1
ATOM 795 C C . ARG A 1 107 ? -7.304 -2.172 9.043 1.00 96.81 107 ARG A C 1
ATOM 797 O O . ARG A 1 107 ? -7.985 -2.103 8.021 1.00 96.81 107 ARG A O 1
ATOM 804 N N . LYS A 1 108 ? -7.616 -2.988 10.049 1.00 95.31 108 LYS A N 1
ATOM 805 C CA . LYS A 1 108 ? -8.703 -3.969 9.945 1.00 95.31 108 LYS A CA 1
ATOM 806 C C . LYS A 1 108 ? -9.526 -4.117 11.224 1.00 95.31 108 LYS A C 1
ATOM 808 O O . LYS A 1 108 ? -9.014 -3.810 12.303 1.00 95.31 108 LYS A O 1
ATOM 813 N N . PRO A 1 109 ? -10.765 -4.636 11.128 1.00 94.94 109 PRO A N 1
ATOM 814 C CA . PRO A 1 109 ? -11.545 -5.004 12.301 1.00 94.94 109 PRO A CA 1
ATOM 815 C C . PRO A 1 109 ? -10.856 -6.124 13.090 1.00 94.94 109 PRO A C 1
ATOM 817 O O . PRO A 1 109 ? -10.036 -6.883 12.561 1.00 94.94 109 PRO A O 1
ATOM 820 N N . ARG A 1 110 ? -11.220 -6.262 14.369 1.00 90.69 110 ARG A N 1
ATOM 821 C CA . ARG A 1 110 ? -10.803 -7.419 15.173 1.00 90.69 110 ARG A CA 1
ATOM 822 C C . ARG A 1 110 ? -11.381 -8.706 14.570 1.00 90.69 110 ARG A C 1
ATOM 824 O O . ARG A 1 110 ? -12.520 -8.722 14.115 1.00 90.69 110 ARG A O 1
ATOM 831 N N . GLY A 1 111 ? -10.602 -9.786 14.617 1.00 87.50 111 GLY A N 1
ATOM 832 C CA . GLY A 1 111 ? -10.980 -11.097 14.083 1.00 87.50 111 GLY A CA 1
ATOM 833 C C . GLY A 1 111 ? -10.268 -11.470 12.778 1.00 87.50 111 GLY A C 1
ATOM 834 O O . GLY A 1 111 ? -9.386 -10.754 12.283 1.00 87.50 111 GLY A O 1
ATOM 835 N N . ASN A 1 112 ? -10.647 -12.632 12.244 1.00 81.00 112 ASN A N 1
ATOM 836 C CA . ASN A 1 112 ? -9.950 -13.280 11.127 1.00 81.00 112 ASN A CA 1
ATOM 837 C C . ASN A 1 112 ? -10.590 -13.015 9.754 1.00 81.00 112 ASN A C 1
ATOM 839 O O . ASN A 1 112 ? -9.930 -13.217 8.742 1.00 81.00 112 ASN A O 1
ATOM 843 N N . GLY A 1 113 ? -11.809 -12.471 9.707 1.00 81.00 113 GLY A N 1
ATOM 844 C CA . GLY A 1 113 ? -12.524 -12.202 8.456 1.00 81.00 113 GLY A CA 1
ATOM 845 C C . GLY A 1 113 ? -13.368 -13.392 7.975 1.00 81.00 113 GLY A C 1
ATOM 846 O O . GLY A 1 113 ? -13.634 -14.294 8.771 1.00 81.00 113 GLY A O 1
ATOM 847 N N . PRO A 1 114 ? -13.835 -13.378 6.709 1.00 87.25 114 PRO A N 1
ATOM 848 C CA . PRO A 1 114 ? -13.460 -12.447 5.640 1.00 87.25 114 PRO A CA 1
ATOM 849 C C . PRO A 1 114 ? -14.004 -11.032 5.865 1.00 87.25 114 PRO A C 1
ATOM 851 O O . PRO A 1 114 ? -15.055 -10.842 6.472 1.00 87.25 114 PRO A O 1
ATOM 854 N N . PHE A 1 115 ? -13.291 -10.034 5.346 1.00 90.81 115 PHE A N 1
ATOM 855 C CA . PHE A 1 115 ? -13.715 -8.636 5.391 1.00 90.81 115 PHE A CA 1
ATOM 856 C C . PHE A 1 115 ? -13.685 -8.034 3.983 1.00 90.81 115 PHE A C 1
ATOM 858 O O . PHE A 1 115 ? -12.730 -8.294 3.243 1.00 90.81 115 PHE A O 1
ATOM 865 N N . PRO A 1 116 ? -14.678 -7.210 3.604 1.00 94.31 116 PRO A N 1
ATOM 866 C CA . PRO A 1 116 ? -14.568 -6.383 2.411 1.00 94.31 116 PRO A CA 1
ATOM 867 C C . PRO A 1 116 ? -13.405 -5.394 2.561 1.00 94.31 116 PRO A C 1
ATOM 869 O O . PRO A 1 116 ? -13.156 -4.867 3.648 1.00 94.31 116 PRO A O 1
ATOM 872 N N . VAL A 1 117 ? -12.694 -5.140 1.464 1.00 95.00 117 VAL A N 1
ATOM 873 C CA . VAL A 1 117 ? -11.525 -4.254 1.442 1.00 95.00 117 VAL A CA 1
ATOM 874 C C . VAL A 1 117 ? -11.859 -2.960 0.709 1.00 95.00 117 VAL A C 1
ATOM 876 O O . VAL A 1 117 ? -12.443 -2.992 -0.371 1.00 95.00 117 VAL A O 1
ATOM 879 N N . ILE A 1 118 ? -11.446 -1.831 1.281 1.00 95.38 118 ILE A N 1
ATOM 880 C CA . ILE A 1 118 ? -11.441 -0.517 0.637 1.00 95.38 118 ILE A CA 1
ATOM 881 C C . ILE A 1 118 ? -9.987 -0.073 0.499 1.00 95.38 118 ILE A C 1
ATOM 883 O O . ILE A 1 118 ? -9.273 0.018 1.501 1.00 95.38 118 ILE A O 1
ATOM 887 N N . THR A 1 119 ? -9.553 0.221 -0.726 1.00 94.25 119 THR A N 1
ATOM 888 C CA . THR A 1 119 ? -8.265 0.876 -0.976 1.00 94.25 119 THR A CA 1
ATOM 889 C C . THR A 1 119 ? -8.452 2.387 -1.068 1.00 94.25 119 THR A C 1
ATOM 891 O O . THR A 1 119 ? -9.441 2.889 -1.604 1.00 94.25 119 THR A O 1
ATOM 894 N N . MET A 1 120 ? -7.522 3.116 -0.470 1.00 93.88 120 MET A N 1
ATOM 895 C CA . MET A 1 120 ? -7.465 4.565 -0.444 1.00 93.88 120 MET A CA 1
ATOM 896 C C . MET A 1 120 ? -6.114 4.994 -0.992 1.00 93.88 120 MET A C 1
ATOM 898 O O . MET A 1 120 ? -5.085 4.868 -0.321 1.00 93.88 120 MET A O 1
ATOM 902 N N . ASP A 1 121 ? -6.142 5.511 -2.211 1.00 87.50 121 ASP A N 1
ATOM 903 C CA . ASP A 1 121 ? -4.963 5.538 -3.058 1.00 87.50 121 ASP A CA 1
ATOM 904 C C . ASP A 1 121 ? -4.526 6.970 -3.386 1.00 87.50 121 ASP A C 1
ATOM 906 O O . ASP A 1 121 ? -5.348 7.850 -3.651 1.00 87.50 121 ASP A O 1
ATOM 910 N N . TRP A 1 122 ? -3.211 7.198 -3.396 1.00 87.19 122 TRP A N 1
ATOM 911 C CA . TRP A 1 122 ? -2.589 8.444 -3.845 1.00 87.19 122 TRP A CA 1
ATOM 912 C C . TRP A 1 122 ? -1.490 8.153 -4.865 1.00 87.19 122 TRP A C 1
ATOM 914 O O . TRP A 1 122 ? -0.569 7.403 -4.569 1.00 87.19 122 TRP A O 1
ATOM 924 N N . GLY A 1 123 ? -1.556 8.790 -6.036 1.00 78.38 123 GLY A N 1
ATOM 925 C CA . GLY A 1 123 ? -0.588 8.638 -7.134 1.00 78.38 123 GLY A CA 1
ATOM 926 C C . GLY A 1 123 ? 0.528 9.682 -7.168 1.00 78.38 123 GLY A C 1
ATOM 927 O O . GLY A 1 123 ? 1.060 9.960 -8.231 1.00 78.38 123 GLY A O 1
ATOM 928 N N . GLU A 1 124 ? 0.863 10.321 -6.041 1.00 78.75 124 GLU A N 1
ATOM 929 C CA . GLU A 1 124 ? 1.877 11.392 -6.020 1.00 78.75 124 GLU A CA 1
ATOM 930 C C . GLU A 1 124 ? 3.314 10.844 -6.131 1.00 78.75 124 GLU A C 1
ATOM 932 O O . GLU A 1 124 ? 4.231 11.581 -6.496 1.00 78.75 124 GLU A O 1
ATOM 937 N N . GLY A 1 125 ? 3.553 9.577 -5.762 1.00 75.69 125 GLY A N 1
ATOM 938 C CA . GLY A 1 125 ? 4.859 8.900 -5.818 1.00 75.69 125 GLY A CA 1
ATOM 939 C C . GLY A 1 125 ? 5.959 9.458 -4.913 1.00 75.69 125 GLY A C 1
ATOM 940 O O . GLY A 1 125 ? 7.032 8.865 -4.801 1.00 75.69 125 GLY A O 1
ATOM 941 N N . LYS A 1 126 ? 5.730 10.592 -4.249 1.00 83.50 126 LYS A N 1
ATOM 942 C CA . LYS A 1 126 ? 6.698 11.233 -3.357 1.00 83.50 126 LYS A CA 1
ATOM 943 C C . LYS A 1 126 ? 6.591 10.687 -1.937 1.00 83.50 126 LYS A C 1
ATOM 945 O O . LYS A 1 126 ? 5.548 10.203 -1.500 1.00 83.50 126 LYS A O 1
ATOM 950 N N . ARG A 1 127 ? 7.689 10.830 -1.187 1.00 90.25 127 ARG A N 1
ATOM 951 C CA . ARG A 1 127 ? 7.795 10.594 0.269 1.00 90.25 127 ARG A CA 1
ATOM 952 C C . ARG A 1 127 ? 7.604 9.143 0.744 1.00 90.25 127 ARG A C 1
ATOM 954 O O . ARG A 1 127 ? 7.820 8.883 1.925 1.00 90.25 127 ARG A O 1
ATOM 961 N N . GLY A 1 128 ? 7.269 8.197 -0.136 1.00 89.88 128 GLY A N 1
ATOM 962 C CA . GLY A 1 128 ? 7.225 6.767 0.183 1.00 89.88 128 GLY A CA 1
ATOM 963 C C . GLY A 1 128 ? 6.341 6.458 1.397 1.00 89.88 128 GLY A C 1
ATOM 964 O O . GLY A 1 128 ? 5.205 6.929 1.471 1.00 89.88 128 GLY A O 1
ATOM 965 N N . MET A 1 129 ? 6.875 5.699 2.360 1.00 93.56 129 MET A N 1
ATOM 966 C CA . MET A 1 129 ? 6.159 5.307 3.582 1.00 93.56 129 MET A CA 1
ATOM 967 C C . MET A 1 129 ? 5.759 6.501 4.464 1.00 93.56 129 MET A C 1
ATOM 969 O O . MET A 1 129 ? 4.701 6.468 5.082 1.00 93.56 129 MET A O 1
ATOM 973 N N . LEU A 1 130 ? 6.525 7.600 4.466 1.00 94.81 130 LEU A N 1
ATOM 974 C CA . LEU A 1 130 ? 6.176 8.787 5.260 1.00 94.81 130 LEU A CA 1
ATOM 975 C C . LEU A 1 130 ? 4.842 9.403 4.822 1.00 94.81 130 LEU A C 1
ATOM 977 O O . LEU A 1 130 ? 4.110 9.938 5.649 1.00 94.81 130 LEU A O 1
ATOM 981 N N . LYS A 1 131 ? 4.513 9.328 3.525 1.00 95.12 131 LYS A N 1
ATOM 982 C CA . LYS A 1 131 ? 3.202 9.763 3.026 1.00 95.12 131 LYS A CA 1
ATOM 983 C C . LYS A 1 131 ? 2.094 8.857 3.553 1.00 95.12 131 LYS A C 1
ATOM 985 O O . LYS A 1 131 ? 1.053 9.361 3.954 1.00 95.12 131 LYS A O 1
ATOM 990 N N . VAL A 1 132 ? 2.318 7.544 3.551 1.00 95.94 132 VAL A N 1
ATOM 991 C CA . VAL A 1 132 ? 1.348 6.556 4.040 1.00 95.94 132 VAL A CA 1
ATOM 992 C C . VAL A 1 132 ? 1.072 6.772 5.527 1.00 95.94 132 VAL A C 1
ATOM 994 O O . VAL A 1 132 ? -0.088 6.860 5.911 1.00 95.94 132 VAL A O 1
ATOM 997 N N . GLU A 1 133 ? 2.114 6.938 6.344 1.00 96.50 133 GLU A N 1
ATOM 998 C CA . GLU A 1 133 ? 1.989 7.238 7.778 1.00 96.50 133 GLU A CA 1
ATOM 999 C C . GLU A 1 133 ? 1.194 8.526 8.026 1.00 96.50 133 GLU A C 1
ATOM 1001 O O . GLU A 1 133 ? 0.245 8.530 8.807 1.00 96.50 133 GLU A O 1
ATOM 1006 N N . GLU A 1 134 ? 1.506 9.607 7.305 1.00 96.12 134 GLU A N 1
ATOM 1007 C CA . GLU A 1 134 ? 0.753 10.861 7.413 1.00 96.12 134 GLU A CA 1
ATOM 1008 C C . GLU A 1 134 ? -0.722 10.687 7.035 1.00 96.12 134 GLU A C 1
ATOM 1010 O O . GLU A 1 134 ? -1.602 11.232 7.698 1.00 96.12 134 GLU A O 1
ATOM 1015 N N . LEU A 1 135 ? -1.006 9.946 5.963 1.00 96.50 135 LEU A N 1
ATOM 1016 C CA . LEU A 1 135 ? -2.371 9.705 5.508 1.00 96.50 135 LEU A CA 1
ATOM 1017 C C . LEU A 1 135 ? -3.158 8.853 6.503 1.00 96.50 135 LEU A C 1
ATOM 1019 O O . LEU A 1 135 ? -4.318 9.169 6.755 1.00 96.50 135 LEU A O 1
ATOM 1023 N N . VAL A 1 136 ? -2.535 7.826 7.085 1.00 97.69 136 VAL A N 1
ATOM 1024 C CA . VAL A 1 136 ? -3.134 7.010 8.148 1.00 97.69 136 VAL A CA 1
ATOM 1025 C C . VAL A 1 136 ? -3.509 7.880 9.340 1.00 97.69 136 VAL A C 1
ATOM 1027 O O . VAL A 1 136 ? -4.663 7.862 9.756 1.00 97.69 136 VAL A O 1
ATOM 1030 N N . GLU A 1 137 ? -2.578 8.691 9.839 1.00 97.38 137 GLU A N 1
ATOM 1031 C CA . GLU A 1 137 ? -2.818 9.571 10.987 1.00 97.38 137 GLU A CA 1
ATOM 1032 C C . GLU A 1 137 ? -3.895 10.619 10.688 1.00 97.38 137 GLU A C 1
ATOM 1034 O O . GLU A 1 137 ? -4.861 10.790 11.433 1.00 97.38 137 GLU A O 1
ATOM 1039 N N . ARG A 1 138 ? -3.779 11.301 9.546 1.00 96.94 138 ARG A N 1
ATOM 1040 C CA . ARG A 1 138 ? -4.705 12.365 9.142 1.00 96.94 138 ARG A CA 1
ATOM 1041 C C . ARG A 1 138 ? -6.127 11.852 8.932 1.00 96.94 138 ARG A C 1
ATOM 1043 O O . ARG A 1 138 ? -7.082 12.593 9.157 1.00 96.94 138 ARG A O 1
ATOM 1050 N N . LEU A 1 139 ? -6.272 10.620 8.449 1.00 97.19 139 LEU A N 1
ATOM 1051 C CA . LEU A 1 139 ? -7.561 10.033 8.084 1.00 97.19 139 LEU A CA 1
ATOM 1052 C C . LEU A 1 139 ? -8.073 9.034 9.125 1.00 97.19 139 LEU A C 1
ATOM 1054 O O . LEU A 1 139 ? -9.131 8.443 8.902 1.00 97.19 139 LEU A O 1
ATOM 1058 N N . ALA A 1 140 ? -7.388 8.880 10.262 1.00 97.81 140 ALA A N 1
ATOM 1059 C CA . ALA A 1 140 ? -7.714 7.883 11.275 1.00 97.81 140 ALA A CA 1
ATOM 1060 C C . ALA A 1 140 ? -9.196 7.896 11.696 1.00 97.81 140 ALA A C 1
ATOM 1062 O O . ALA A 1 140 ? -9.812 6.837 11.614 1.00 97.81 140 ALA A O 1
ATOM 1063 N N . PRO A 1 141 ? -9.845 9.042 12.003 1.00 97.81 141 PRO A N 1
ATOM 1064 C CA . PRO A 1 141 ? -11.258 9.040 12.397 1.00 97.81 141 PRO A CA 1
ATOM 1065 C C . PRO A 1 141 ? -12.206 8.498 11.318 1.00 97.81 141 PRO A C 1
ATOM 1067 O O . PRO A 1 141 ? -13.209 7.856 11.625 1.00 97.81 141 PRO A O 1
ATOM 1070 N N . MET A 1 142 ? -11.902 8.750 10.042 1.00 97.94 142 MET A N 1
ATOM 1071 C CA . MET A 1 142 ? -12.694 8.237 8.922 1.00 97.94 142 MET A CA 1
ATOM 1072 C C . MET A 1 142 ? -12.451 6.740 8.724 1.00 97.94 142 MET A C 1
ATOM 1074 O O . MET A 1 142 ? -13.400 5.976 8.555 1.00 97.94 142 MET A O 1
ATOM 1078 N N . GLN A 1 143 ? -11.188 6.321 8.772 1.00 98.12 143 GLN A N 1
ATOM 1079 C CA . GLN A 1 143 ? -10.811 4.916 8.664 1.00 98.12 143 GLN A CA 1
ATOM 1080 C C . GLN A 1 143 ? -11.423 4.093 9.808 1.00 98.12 143 GLN A C 1
ATOM 1082 O O . GLN A 1 143 ? -11.963 3.024 9.558 1.00 98.12 143 GLN A O 1
ATOM 1087 N N . ASP A 1 144 ? -11.448 4.618 11.034 1.00 98.31 144 ASP A N 1
ATOM 1088 C CA . ASP A 1 144 ? -12.059 3.967 12.198 1.00 98.31 144 ASP A CA 1
ATOM 1089 C C . ASP A 1 144 ? -13.561 3.749 12.003 1.00 98.31 144 ASP A C 1
ATOM 1091 O O . ASP A 1 144 ? -14.083 2.689 12.342 1.00 98.31 144 ASP A O 1
ATOM 1095 N N . ARG A 1 145 ? -14.263 4.714 11.393 1.00 98.25 145 ARG A N 1
ATOM 1096 C CA . ARG A 1 145 ? -15.682 4.565 11.028 1.00 98.25 145 ARG A CA 1
ATOM 1097 C C . ARG A 1 145 ? -15.883 3.477 9.974 1.00 98.25 145 ARG A C 1
ATOM 1099 O O . ARG A 1 145 ? -16.807 2.682 10.106 1.00 98.25 145 ARG A O 1
ATOM 1106 N N . MET A 1 146 ? -15.022 3.410 8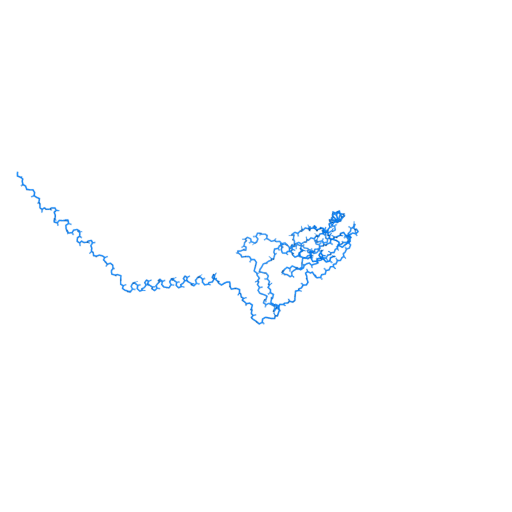.959 1.00 98.06 146 MET A N 1
ATOM 1107 C CA . MET A 1 146 ? -15.062 2.337 7.956 1.00 98.06 146 MET A CA 1
ATOM 1108 C C . MET A 1 146 ? -14.784 0.967 8.594 1.00 98.06 146 MET A C 1
ATOM 1110 O O . MET A 1 146 ? -15.492 0.000 8.323 1.00 98.06 146 MET A O 1
ATOM 1114 N N . ILE A 1 147 ? -13.814 0.888 9.504 1.00 97.75 147 ILE A N 1
ATOM 1115 C CA . ILE A 1 147 ? -13.466 -0.347 10.215 1.00 97.75 147 ILE A CA 1
ATOM 1116 C C . ILE A 1 147 ? -14.591 -0.780 11.159 1.00 97.75 147 ILE A C 1
ATOM 1118 O O . ILE A 1 147 ? -14.913 -1.965 11.222 1.00 97.75 147 ILE A O 1
ATOM 1122 N N . ALA A 1 148 ? -15.253 0.161 11.836 1.00 96.81 148 ALA A N 1
ATOM 1123 C CA . ALA A 1 148 ? -16.440 -0.117 12.644 1.00 96.81 148 ALA A CA 1
ATOM 1124 C C . ALA A 1 148 ? -17.603 -0.679 11.805 1.00 96.81 148 ALA A C 1
ATOM 1126 O O . ALA A 1 148 ? -18.390 -1.477 12.308 1.00 96.81 148 ALA A O 1
ATOM 1127 N N . CYS A 1 149 ? -17.678 -0.324 10.519 1.00 96.56 149 CYS A N 1
ATOM 1128 C CA . CYS A 1 149 ? -18.612 -0.912 9.556 1.00 96.56 149 CYS A CA 1
ATOM 1129 C C . CYS A 1 149 ? -18.153 -2.272 8.989 1.00 96.56 149 CYS A C 1
ATOM 1131 O O . CYS A 1 149 ? -18.835 -2.828 8.132 1.00 96.56 149 CYS A O 1
ATOM 1133 N N . GLY A 1 150 ? -17.019 -2.816 9.441 1.00 95.88 150 GLY A N 1
ATOM 1134 C CA . GLY A 1 150 ? -16.521 -4.134 9.041 1.00 95.88 150 GLY A CA 1
ATOM 1135 C C . GLY A 1 150 ? -15.570 -4.142 7.842 1.00 95.88 150 GLY A C 1
ATOM 1136 O O . GLY A 1 150 ? -15.255 -5.220 7.342 1.00 95.88 150 GLY A O 1
ATOM 1137 N N . TYR A 1 151 ? -15.088 -2.983 7.383 1.00 97.19 151 TYR A N 1
ATOM 1138 C CA . TYR A 1 151 ? -14.143 -2.908 6.265 1.00 97.19 151 TYR A CA 1
ATOM 1139 C C . TYR A 1 151 ? -12.687 -3.009 6.725 1.00 97.19 151 TYR A C 1
ATOM 1141 O O . TYR A 1 151 ? -12.279 -2.394 7.710 1.00 97.19 151 TYR A O 1
ATOM 1149 N N . VAL A 1 152 ? -11.872 -3.726 5.953 1.00 96.81 152 VAL A N 1
ATOM 1150 C CA . VAL A 1 152 ? -10.418 -3.528 5.943 1.00 96.81 152 VAL A CA 1
ATOM 1151 C C . VAL A 1 152 ? -10.133 -2.282 5.117 1.00 96.81 152 VAL A C 1
ATOM 1153 O O . VAL A 1 152 ? -10.599 -2.169 3.985 1.00 96.81 152 VAL A O 1
ATOM 1156 N N . VAL A 1 153 ? -9.348 -1.362 5.662 1.00 97.56 153 VAL A N 1
ATOM 1157 C CA . VAL A 1 153 ? -8.942 -0.138 4.976 1.00 97.56 153 VAL A CA 1
ATOM 1158 C C . VAL A 1 153 ? -7.459 -0.215 4.654 1.00 97.56 153 VAL A C 1
ATOM 1160 O O . VAL A 1 153 ? -6.630 -0.439 5.539 1.00 97.56 153 VAL A O 1
ATOM 1163 N N . VAL A 1 154 ? -7.127 -0.024 3.381 1.00 97.31 154 VAL A N 1
ATOM 1164 C CA . VAL A 1 154 ? -5.756 -0.063 2.874 1.00 97.31 154 VAL A CA 1
ATOM 1165 C C . VAL A 1 154 ? -5.400 1.315 2.346 1.00 97.31 154 VAL A C 1
ATOM 1167 O O . VAL A 1 154 ? -6.055 1.811 1.440 1.00 97.31 154 VAL A O 1
ATOM 1170 N N . THR A 1 155 ? -4.379 1.949 2.909 1.00 96.88 155 THR A N 1
ATOM 1171 C CA . THR A 1 155 ? -3.843 3.218 2.399 1.00 96.88 155 THR A CA 1
ATOM 1172 C C . THR A 1 155 ? -2.632 2.929 1.526 1.00 96.88 155 THR A C 1
ATOM 1174 O O . THR A 1 155 ? -1.707 2.258 1.983 1.00 96.88 155 THR A O 1
ATOM 1177 N N . VAL A 1 156 ? -2.623 3.439 0.296 1.00 94.88 156 VAL A N 1
ATOM 1178 C CA . VAL A 1 156 ? -1.577 3.163 -0.696 1.00 94.88 156 VAL A CA 1
ATOM 1179 C C . VAL A 1 156 ? -0.986 4.466 -1.224 1.00 94.88 156 VAL A C 1
ATOM 1181 O O . VAL A 1 156 ? -1.708 5.421 -1.514 1.00 94.88 156 VAL A O 1
ATOM 1184 N N . ASN A 1 157 ? 0.339 4.504 -1.367 1.00 92.56 157 ASN A N 1
ATOM 1185 C CA . ASN A 1 157 ? 1.040 5.574 -2.075 1.00 92.56 157 ASN A CA 1
ATOM 1186 C C . ASN A 1 157 ? 1.662 4.994 -3.349 1.00 92.56 157 ASN A C 1
ATOM 1188 O O . ASN A 1 157 ? 2.788 4.493 -3.312 1.00 92.56 157 ASN A O 1
ATOM 1192 N N . TYR A 1 158 ? 0.901 5.027 -4.445 1.00 89.12 158 TYR A N 1
ATOM 1193 C CA . TYR A 1 158 ? 1.351 4.593 -5.763 1.00 89.12 158 TYR A CA 1
ATOM 1194 C C . TYR A 1 158 ? 2.523 5.429 -6.246 1.00 89.12 158 TYR A C 1
ATOM 1196 O O . TYR A 1 158 ? 2.672 6.609 -5.908 1.00 89.12 158 TYR A O 1
ATOM 1204 N N . ARG A 1 159 ? 3.358 4.799 -7.068 1.00 85.38 159 ARG A N 1
ATOM 1205 C CA . ARG A 1 159 ? 4.400 5.514 -7.792 1.00 85.38 159 ARG A CA 1
ATOM 1206 C C . ARG A 1 159 ? 3.747 6.508 -8.747 1.00 85.38 159 ARG A C 1
ATOM 1208 O O . ARG A 1 159 ? 2.661 6.274 -9.265 1.00 85.38 159 ARG A O 1
ATOM 1215 N N . ASN A 1 160 ? 4.411 7.643 -8.938 1.00 77.56 160 ASN A N 1
ATOM 1216 C CA . ASN A 1 160 ? 3.900 8.679 -9.820 1.00 77.56 160 ASN A CA 1
ATOM 1217 C C . ASN A 1 160 ? 4.072 8.245 -11.271 1.00 77.56 160 ASN A C 1
ATOM 1219 O O . ASN A 1 160 ? 5.145 7.775 -11.656 1.00 77.56 160 ASN A O 1
ATOM 1223 N N . GLU A 1 161 ? 3.054 8.497 -12.077 1.00 74.25 161 GLU A N 1
ATOM 1224 C CA . GLU A 1 161 ? 3.139 8.337 -13.518 1.00 74.25 161 GLU A CA 1
ATOM 1225 C C . GLU A 1 161 ? 3.468 9.658 -14.211 1.00 74.25 161 GLU A C 1
ATOM 1227 O O . GLU A 1 161 ? 3.311 10.753 -13.664 1.00 74.25 161 GLU A O 1
ATOM 1232 N N . ILE A 1 162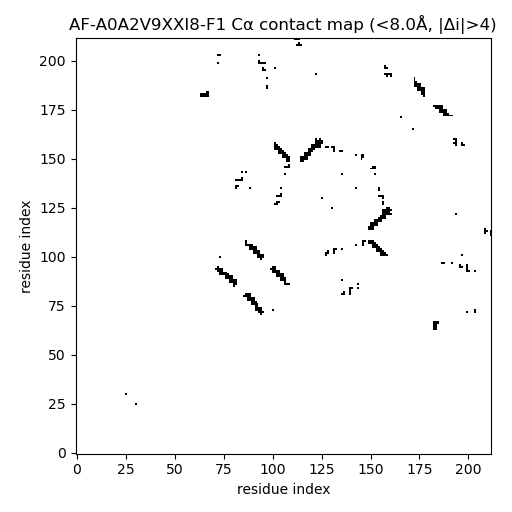 ? 3.892 9.551 -15.467 1.00 73.69 162 ILE A N 1
ATOM 1233 C CA . ILE A 1 162 ? 3.896 10.676 -16.399 1.00 73.69 162 ILE A CA 1
ATOM 1234 C C . ILE A 1 162 ? 2.938 10.292 -17.531 1.00 73.69 162 ILE A C 1
ATOM 1236 O O . ILE A 1 162 ? 3.400 9.772 -18.547 1.00 73.69 162 ILE A O 1
ATOM 1240 N N . PRO A 1 163 ? 1.617 10.513 -17.377 1.00 69.38 163 PRO A N 1
ATOM 1241 C CA . PRO A 1 163 ? 0.614 9.994 -18.310 1.00 69.38 163 PRO A CA 1
ATOM 1242 C C . PRO A 1 163 ? 0.900 10.352 -19.776 1.00 69.38 163 PRO A C 1
ATOM 1244 O O . PRO A 1 163 ? 0.832 9.504 -20.659 1.00 69.38 163 PRO A O 1
ATOM 1247 N N . TYR A 1 164 ? 1.337 11.588 -20.028 1.00 72.44 164 TYR A N 1
ATOM 1248 C CA . TYR A 1 164 ? 1.634 12.072 -21.379 1.00 72.44 164 TYR A CA 1
ATOM 1249 C C . TYR A 1 164 ? 2.968 11.570 -21.952 1.00 72.44 164 TYR A C 1
ATOM 1251 O O . TYR A 1 164 ? 3.184 11.654 -23.158 1.00 72.44 164 TYR A O 1
ATOM 1259 N N . LEU A 1 165 ? 3.878 11.034 -21.127 1.00 69.50 165 LEU A N 1
ATOM 1260 C CA . LEU A 1 165 ? 5.107 10.424 -21.641 1.00 69.50 165 LEU A CA 1
ATOM 1261 C C . LEU A 1 165 ? 4.779 9.142 -22.411 1.00 69.50 165 LEU A C 1
ATOM 1263 O O . LEU A 1 165 ? 5.431 8.853 -23.406 1.00 69.50 165 LEU A O 1
ATOM 1267 N N . TYR A 1 166 ? 3.740 8.405 -22.013 1.00 66.75 166 TYR A N 1
ATOM 1268 C CA . TYR A 1 166 ? 3.327 7.191 -22.719 1.00 66.75 166 TYR A CA 1
ATOM 1269 C C . TYR A 1 166 ? 2.841 7.469 -24.144 1.00 66.75 166 TYR A C 1
ATOM 1271 O O . TYR A 1 166 ? 3.048 6.640 -25.022 1.00 66.75 166 TYR A O 1
ATOM 1279 N N . GLU A 1 167 ? 2.256 8.642 -24.391 1.00 65.81 167 GLU A N 1
ATOM 1280 C CA . GLU A 1 167 ? 1.837 9.074 -25.731 1.00 65.81 167 GLU A CA 1
ATOM 1281 C C . GLU A 1 167 ? 3.033 9.458 -26.617 1.00 65.81 167 GLU A C 1
ATOM 1283 O O . GLU A 1 167 ? 2.982 9.326 -27.838 1.00 65.81 167 GLU A O 1
ATOM 1288 N N . GLN A 1 168 ? 4.124 9.924 -26.002 1.00 73.31 168 GLN A N 1
ATOM 1289 C CA . GLN A 1 168 ? 5.365 10.292 -26.692 1.00 73.31 168 GLN A CA 1
ATOM 1290 C C . GLN A 1 168 ? 6.273 9.082 -26.934 1.00 73.31 168 GLN A C 1
ATOM 1292 O O . GLN A 1 168 ? 7.052 9.055 -27.890 1.00 73.31 168 GLN A O 1
ATOM 1297 N N . LEU A 1 169 ? 6.185 8.069 -26.070 1.00 71.00 169 LEU A N 1
ATOM 1298 C CA . LEU A 1 169 ? 6.884 6.808 -26.240 1.00 71.00 169 LEU A CA 1
ATOM 1299 C C . LEU A 1 169 ? 6.200 6.008 -27.353 1.00 71.00 169 LEU A C 1
ATOM 1301 O O . LEU A 1 169 ? 5.186 5.348 -27.154 1.00 71.00 169 LEU A O 1
ATOM 1305 N N . LEU A 1 170 ? 6.814 6.015 -28.537 1.00 64.00 170 LEU A N 1
ATOM 1306 C CA . LEU A 1 170 ? 6.346 5.279 -29.720 1.00 64.00 170 LEU A CA 1
ATOM 1307 C C . LEU A 1 170 ? 6.281 3.750 -29.522 1.00 64.00 170 LEU A C 1
ATOM 1309 O O . LEU A 1 170 ? 5.787 3.043 -30.399 1.00 64.00 170 LEU A O 1
ATOM 1313 N N . GLN A 1 171 ? 6.809 3.220 -28.412 1.00 66.69 171 GLN A N 1
ATOM 1314 C CA . GLN A 1 171 ? 6.820 1.790 -28.113 1.00 66.69 171 GLN A CA 1
ATOM 1315 C C . GLN A 1 171 ? 6.419 1.509 -26.653 1.00 66.69 171 GLN A C 1
ATOM 1317 O O . GLN A 1 171 ? 6.892 2.202 -25.749 1.00 66.69 171 GLN A O 1
ATOM 1322 N N . PRO A 1 172 ? 5.612 0.457 -26.396 1.00 64.25 172 PRO A N 1
ATOM 1323 C CA . PRO A 1 172 ? 5.312 -0.012 -25.044 1.00 64.25 172 PRO A CA 1
ATOM 1324 C C . PRO A 1 172 ? 6.574 -0.352 -24.242 1.00 64.25 172 PRO A C 1
ATOM 1326 O O . PRO A 1 172 ? 7.616 -0.685 -24.811 1.00 64.25 172 PRO A O 1
ATOM 1329 N N . SER A 1 173 ? 6.474 -0.352 -22.908 1.00 68.75 173 SER A N 1
ATOM 1330 C CA . SER A 1 173 ? 7.582 -0.804 -22.057 1.00 68.75 173 SER A CA 1
ATOM 1331 C C . SER A 1 173 ? 7.979 -2.253 -22.380 1.00 68.75 173 SER A C 1
ATOM 1333 O O . SER A 1 173 ? 7.153 -3.170 -22.384 1.00 68.75 173 SER A O 1
ATOM 1335 N N . GLN A 1 174 ? 9.269 -2.471 -22.624 1.00 71.38 174 GLN A N 1
ATOM 1336 C CA . GLN A 1 174 ? 9.832 -3.774 -22.970 1.00 71.38 174 GLN A CA 1
ATOM 1337 C C . GLN A 1 174 ? 10.591 -4.353 -21.781 1.00 71.38 174 GLN A C 1
ATOM 1339 O O . GLN A 1 174 ? 11.105 -3.621 -20.937 1.00 71.38 174 GLN A O 1
ATOM 1344 N N . ASN A 1 175 ? 10.643 -5.680 -21.718 1.00 69.88 175 ASN A N 1
ATOM 1345 C CA . ASN A 1 175 ? 11.535 -6.395 -20.816 1.00 69.88 175 ASN A CA 1
ATOM 1346 C C . ASN A 1 175 ? 12.915 -6.475 -21.480 1.00 69.88 175 ASN A C 1
ATOM 1348 O O . ASN A 1 175 ? 13.061 -7.147 -22.498 1.00 69.88 175 ASN A O 1
ATOM 1352 N N . LEU A 1 176 ? 13.906 -5.795 -20.915 1.00 75.00 176 LEU A N 1
ATOM 1353 C CA . LEU A 1 176 ? 15.299 -5.828 -21.342 1.00 75.00 176 LEU A CA 1
ATOM 1354 C C . LEU A 1 176 ? 16.071 -6.842 -20.494 1.00 75.00 176 LEU A C 1
ATOM 1356 O O . LEU A 1 176 ? 15.828 -6.911 -19.290 1.00 75.00 176 LEU A O 1
ATOM 1360 N N . PRO A 1 177 ? 16.981 -7.633 -21.079 1.00 72.12 177 PRO A N 1
ATOM 1361 C CA . PRO A 1 177 ? 17.800 -8.561 -20.311 1.00 72.12 177 PRO A CA 1
ATOM 1362 C C . PRO A 1 177 ? 18.693 -7.801 -19.325 1.00 72.12 177 PRO A C 1
ATOM 1364 O O . PRO A 1 177 ? 19.279 -6.776 -19.669 1.00 72.12 177 PRO A O 1
ATOM 1367 N N . ASP A 1 178 ? 18.813 -8.319 -18.106 1.00 72.00 178 ASP A N 1
ATOM 1368 C CA . ASP A 1 178 ? 19.797 -7.824 -17.149 1.00 72.00 178 ASP A CA 1
ATOM 1369 C C . ASP A 1 178 ? 21.204 -8.282 -17.563 1.00 72.00 178 ASP A C 1
ATOM 1371 O O . ASP A 1 178 ? 21.525 -9.472 -17.538 1.00 72.00 178 ASP A O 1
ATOM 1375 N N . SER A 1 179 ? 22.042 -7.331 -17.978 1.00 69.12 179 SER A N 1
ATOM 1376 C CA . SER A 1 179 ? 23.422 -7.587 -18.397 1.00 69.12 179 SER A CA 1
ATOM 1377 C C . SER A 1 179 ? 24.442 -7.498 -17.256 1.00 69.12 179 SER A C 1
ATOM 1379 O O . SER A 1 179 ? 25.628 -7.695 -17.508 1.00 69.12 179 SER A O 1
ATOM 1381 N N . ILE A 1 180 ? 24.017 -7.161 -16.031 1.00 70.00 180 ILE A N 1
ATOM 1382 C CA . ILE A 1 180 ? 24.905 -6.865 -14.897 1.00 70.00 180 ILE A CA 1
ATOM 1383 C C . ILE A 1 180 ? 24.811 -7.930 -13.806 1.00 70.00 180 ILE A C 1
ATOM 1385 O O . ILE A 1 180 ? 25.846 -8.435 -13.376 1.00 70.00 180 ILE A O 1
ATOM 1389 N N . SER A 1 181 ? 23.609 -8.299 -13.353 1.00 67.12 181 SER A N 1
ATOM 1390 C CA . SER A 1 181 ? 23.482 -9.247 -12.228 1.00 67.12 181 SER A CA 1
ATOM 1391 C C . SER A 1 181 ? 23.860 -10.684 -12.604 1.00 67.12 181 SER A C 1
ATOM 1393 O O . SER A 1 181 ? 24.135 -11.506 -11.730 1.00 67.12 181 SER A O 1
ATOM 1395 N N . GLY A 1 182 ? 23.883 -11.009 -13.904 1.00 58.94 182 GLY A N 1
ATOM 1396 C CA . GLY A 1 182 ? 24.162 -12.358 -14.406 1.00 58.94 182 GLY A CA 1
ATOM 1397 C C . GLY A 1 182 ? 23.075 -13.387 -14.065 1.00 58.94 182 GLY A C 1
ATOM 1398 O O . GLY A 1 182 ? 23.226 -14.575 -14.364 1.00 58.94 182 GLY A O 1
ATOM 1399 N N . GLU A 1 183 ? 21.980 -12.947 -13.446 1.00 57.12 183 GLU A N 1
ATOM 1400 C CA . GLU A 1 183 ? 20.764 -13.716 -13.226 1.00 57.12 183 GLU A CA 1
ATOM 1401 C C . GLU A 1 183 ? 19.840 -13.483 -14.428 1.00 57.12 183 GLU A C 1
ATOM 1403 O O . GLU A 1 183 ? 19.841 -12.400 -15.005 1.00 57.12 183 GLU A O 1
ATOM 1408 N N . ARG A 1 184 ? 19.051 -14.480 -14.853 1.00 61.41 184 ARG A N 1
ATOM 1409 C CA . ARG A 1 184 ? 18.130 -14.396 -16.015 1.00 61.41 184 ARG A CA 1
ATOM 1410 C C . ARG A 1 184 ? 16.927 -13.465 -15.755 1.00 61.41 184 ARG A C 1
ATOM 1412 O O . ARG A 1 184 ? 15.785 -13.834 -16.025 1.00 61.41 184 ARG A O 1
ATOM 1419 N N . ARG A 1 185 ? 17.177 -12.289 -15.187 1.00 65.88 185 ARG A N 1
ATOM 1420 C CA . ARG A 1 185 ? 16.216 -11.237 -14.885 1.00 65.88 185 ARG A CA 1
ATOM 1421 C C . ARG A 1 185 ? 15.994 -10.382 -16.121 1.00 65.88 185 ARG A C 1
ATOM 1423 O O . ARG A 1 185 ? 16.825 -10.313 -17.030 1.00 65.88 185 ARG A O 1
ATOM 1430 N N . THR A 1 186 ? 14.848 -9.717 -16.135 1.00 63.91 186 THR A N 1
ATOM 1431 C CA . THR A 1 186 ? 14.562 -8.677 -17.115 1.00 63.91 186 THR A CA 1
ATOM 1432 C C . THR A 1 186 ? 14.137 -7.408 -16.405 1.00 63.91 186 THR A C 1
ATOM 1434 O O . THR A 1 186 ? 13.247 -7.471 -15.559 1.00 63.91 186 THR A O 1
ATOM 1437 N N . LEU A 1 187 ? 14.713 -6.274 -16.788 1.00 67.06 187 LEU A N 1
ATOM 1438 C CA . LEU A 1 187 ? 14.328 -4.946 -16.316 1.00 67.06 187 LEU A CA 1
ATOM 1439 C C . LEU A 1 187 ? 13.380 -4.284 -17.314 1.00 67.06 187 LEU A C 1
ATOM 1441 O O . LEU A 1 187 ? 13.350 -4.635 -18.492 1.00 67.06 187 LEU A O 1
ATOM 1445 N N . LYS A 1 188 ? 12.582 -3.319 -16.862 1.00 70.12 188 LYS A N 1
ATOM 1446 C CA . LYS A 1 188 ? 11.714 -2.552 -17.759 1.00 70.12 188 LYS A CA 1
ATOM 1447 C C . LYS A 1 188 ? 12.486 -1.425 -18.435 1.00 70.12 188 LYS A C 1
ATOM 1449 O O . LYS A 1 188 ? 13.262 -0.737 -17.784 1.00 70.12 188 LYS A O 1
ATOM 1454 N N . SER A 1 189 ? 12.242 -1.216 -19.731 1.00 72.12 189 SER A N 1
ATOM 1455 C CA . SER A 1 189 ? 12.880 -0.134 -20.497 1.00 72.12 189 SER A CA 1
ATOM 1456 C C . SER A 1 189 ? 12.462 1.271 -20.046 1.00 72.12 189 SER A C 1
ATOM 1458 O O . SER A 1 189 ? 13.210 2.218 -20.257 1.00 72.12 189 SER A O 1
ATOM 1460 N N . HIS A 1 190 ? 11.295 1.404 -19.408 1.00 70.25 190 HIS A N 1
ATOM 1461 C CA . HIS A 1 190 ? 10.767 2.650 -18.844 1.00 70.25 190 HIS A CA 1
ATOM 1462 C C . HIS A 1 190 ? 9.961 2.332 -17.568 1.00 70.25 190 HIS A C 1
ATOM 1464 O O . HIS A 1 190 ? 9.531 1.179 -17.423 1.00 70.25 190 HIS A O 1
ATOM 1470 N N . PRO A 1 191 ? 9.741 3.305 -16.658 1.00 65.12 191 PRO A N 1
ATOM 1471 C CA . PRO A 1 191 ? 9.009 3.091 -15.409 1.00 65.12 191 PRO A CA 1
ATOM 1472 C C . PRO A 1 191 ? 7.667 2.386 -15.622 1.00 65.12 191 PRO A C 1
ATOM 1474 O O . PRO A 1 191 ? 6.933 2.685 -16.568 1.00 65.12 191 PRO A O 1
ATOM 1477 N N . THR A 1 192 ? 7.355 1.426 -14.752 1.00 64.38 192 THR A N 1
ATOM 1478 C CA . THR A 1 192 ? 6.068 0.731 -14.785 1.00 64.38 192 THR A CA 1
ATOM 1479 C C . THR A 1 192 ? 4.929 1.651 -14.379 1.00 64.38 192 THR A C 1
ATOM 1481 O O . THR A 1 192 ? 5.109 2.576 -13.594 1.00 64.38 192 THR A O 1
ATOM 1484 N N . LEU A 1 193 ? 3.756 1.326 -14.905 1.00 71.56 193 LEU A N 1
ATOM 1485 C CA . LEU A 1 193 ? 2.502 2.014 -14.648 1.00 71.56 193 LEU A CA 1
ATOM 1486 C C . LEU A 1 193 ? 1.978 1.731 -13.222 1.00 71.56 193 LEU A C 1
ATOM 1488 O O . LEU A 1 193 ? 2.188 0.633 -12.695 1.00 71.56 193 LEU A O 1
ATOM 1492 N N . ASP A 1 194 ? 1.252 2.682 -12.644 1.00 77.62 194 ASP A N 1
ATOM 1493 C CA . ASP A 1 194 ? 0.520 2.630 -11.376 1.00 77.62 194 ASP A CA 1
ATOM 1494 C C . ASP A 1 194 ? -0.406 1.410 -11.285 1.00 77.62 194 ASP A C 1
ATOM 1496 O O . ASP A 1 194 ? -0.559 0.796 -10.229 1.00 77.62 194 ASP A O 1
ATOM 1500 N N . HIS A 1 195 ? -0.944 0.946 -12.411 1.00 79.69 195 HIS A N 1
ATOM 1501 C CA . HIS A 1 195 ? -1.796 -0.230 -12.438 1.00 79.69 195 HIS A CA 1
ATOM 1502 C C . HIS A 1 195 ? -1.030 -1.502 -12.043 1.00 79.69 195 HIS A C 1
ATOM 1504 O O . HIS A 1 195 ? -1.636 -2.462 -11.570 1.00 79.69 195 HIS A O 1
ATOM 1510 N N . GLN A 1 196 ? 0.297 -1.551 -12.228 1.00 81.62 196 GLN A N 1
ATOM 1511 C CA . GLN A 1 196 ? 1.112 -2.667 -11.735 1.00 81.62 196 GLN A CA 1
ATOM 1512 C C . GLN A 1 196 ? 1.225 -2.631 -10.208 1.00 81.62 196 GLN A C 1
ATOM 1514 O O . GLN A 1 196 ? 1.254 -3.696 -9.586 1.00 81.62 196 GLN A O 1
ATOM 1519 N N . ASP A 1 197 ? 1.220 -1.439 -9.610 1.00 88.62 197 ASP A N 1
ATOM 1520 C CA . ASP A 1 197 ? 1.185 -1.252 -8.158 1.00 88.62 197 ASP A CA 1
ATOM 1521 C C . ASP A 1 197 ? -0.166 -1.699 -7.590 1.00 88.62 197 ASP A C 1
ATOM 1523 O O . ASP A 1 197 ? -0.216 -2.433 -6.598 1.00 88.62 197 ASP A O 1
ATOM 1527 N N . LEU A 1 198 ? -1.263 -1.342 -8.267 1.00 89.00 198 LEU A N 1
ATOM 1528 C CA . LEU A 1 198 ? -2.608 -1.813 -7.935 1.00 89.00 198 LEU A CA 1
ATOM 1529 C C . LEU A 1 198 ? -2.696 -3.345 -8.009 1.00 89.00 198 LEU A C 1
ATOM 1531 O O . LEU A 1 198 ? -3.144 -3.986 -7.059 1.00 89.00 198 LEU A O 1
ATOM 1535 N N . ILE A 1 199 ? -2.232 -3.959 -9.104 1.00 88.62 199 ILE A N 1
ATOM 1536 C CA . ILE A 1 199 ? -2.245 -5.424 -9.261 1.00 88.62 199 ILE A CA 1
ATOM 1537 C C . ILE A 1 199 ? -1.429 -6.101 -8.155 1.00 88.62 199 ILE A C 1
ATOM 1539 O O . ILE A 1 199 ? -1.884 -7.097 -7.586 1.00 88.62 199 ILE A O 1
ATOM 1543 N N . ALA A 1 200 ? -0.236 -5.587 -7.845 1.00 89.50 200 ALA A N 1
ATOM 1544 C CA . ALA A 1 200 ? 0.609 -6.135 -6.787 1.00 89.50 200 ALA A CA 1
ATOM 1545 C C . ALA A 1 200 ? -0.080 -6.039 -5.417 1.00 89.50 200 ALA A C 1
ATOM 1547 O O . ALA A 1 200 ? -0.137 -7.029 -4.685 1.00 89.50 200 ALA A O 1
ATOM 1548 N N . THR A 1 201 ? -0.690 -4.889 -5.118 1.00 91.62 201 THR A N 1
ATOM 1549 C CA . THR A 1 201 ? -1.455 -4.660 -3.886 1.00 91.62 201 THR A CA 1
ATOM 1550 C C . THR A 1 201 ? -2.630 -5.627 -3.775 1.00 91.62 201 THR A C 1
ATOM 1552 O O . THR A 1 201 ? -2.784 -6.294 -2.756 1.00 91.62 201 THR A O 1
ATOM 1555 N N . MET A 1 202 ? -3.422 -5.788 -4.836 1.00 91.19 202 MET A N 1
ATOM 1556 C CA . MET A 1 202 ? -4.572 -6.696 -4.829 1.00 91.19 202 MET A CA 1
ATOM 1557 C C . MET A 1 202 ? -4.159 -8.158 -4.652 1.00 91.19 202 MET A C 1
ATOM 1559 O O . MET A 1 202 ? -4.771 -8.876 -3.861 1.00 91.19 202 MET A O 1
ATOM 1563 N N . ARG A 1 203 ? -3.082 -8.598 -5.316 1.00 89.62 203 ARG A N 1
ATOM 1564 C CA . ARG A 1 203 ? -2.528 -9.951 -5.132 1.00 89.62 203 ARG A CA 1
ATOM 1565 C C . ARG A 1 203 ? -2.044 -10.178 -3.705 1.00 89.62 203 ARG A C 1
ATOM 1567 O O . ARG A 1 203 ? -2.316 -11.230 -3.127 1.00 89.62 203 ARG A O 1
ATOM 1574 N N . TYR A 1 204 ? -1.358 -9.190 -3.131 1.00 89.31 204 TYR A N 1
ATOM 1575 C CA . TYR A 1 204 ? -0.941 -9.234 -1.736 1.00 89.31 204 TYR A CA 1
ATOM 1576 C C . TYR A 1 204 ? -2.152 -9.395 -0.808 1.00 89.31 204 TYR A C 1
ATOM 1578 O O . TYR A 1 204 ? -2.184 -10.327 -0.004 1.00 89.31 204 TYR A O 1
ATOM 1586 N N . LEU A 1 205 ? -3.181 -8.560 -0.961 1.00 88.81 205 LEU A N 1
ATOM 1587 C CA . LEU A 1 205 ? -4.379 -8.602 -0.120 1.00 88.81 205 LEU A CA 1
ATOM 1588 C C . LEU A 1 205 ? -5.116 -9.943 -0.242 1.00 88.81 205 LEU A C 1
ATOM 1590 O O . LEU A 1 205 ? -5.434 -10.557 0.772 1.00 88.81 205 LEU A O 1
ATOM 1594 N N . GLN A 1 206 ? -5.287 -10.467 -1.459 1.00 85.94 206 GLN A N 1
ATOM 1595 C CA . GLN A 1 206 ? -5.890 -11.785 -1.691 1.00 85.94 206 GLN A CA 1
ATOM 1596 C C . GLN A 1 206 ? -5.126 -12.910 -0.982 1.00 85.94 206 GLN A C 1
ATOM 1598 O O . GLN A 1 206 ? -5.747 -13.767 -0.356 1.00 85.94 206 GLN A O 1
ATOM 1603 N N . SER A 1 207 ? -3.789 -12.883 -1.001 1.00 80.94 207 SER A N 1
ATOM 1604 C CA . SER A 1 207 ? -2.973 -13.892 -0.308 1.00 80.94 207 SER A CA 1
ATOM 1605 C C . SER A 1 207 ? -3.150 -13.890 1.219 1.00 80.94 207 SER A C 1
ATOM 1607 O O . SER A 1 207 ? -2.862 -14.887 1.878 1.00 80.94 207 SER A O 1
ATOM 1609 N N . ARG A 1 208 ? -3.626 -12.776 1.792 1.00 71.81 208 ARG A N 1
ATOM 1610 C CA . ARG A 1 208 ? -3.837 -12.601 3.237 1.00 71.81 208 ARG A CA 1
ATOM 1611 C C . ARG A 1 208 ? -5.288 -12.836 3.644 1.00 71.81 208 ARG A C 1
ATOM 1613 O O . ARG A 1 208 ? -5.526 -13.311 4.748 1.00 71.81 208 ARG A O 1
ATOM 1620 N N . THR A 1 209 ? -6.242 -12.534 2.766 1.00 56.25 209 THR A N 1
ATOM 1621 C CA . THR A 1 209 ? -7.679 -12.729 3.013 1.00 56.25 209 THR A CA 1
ATOM 1622 C C . THR A 1 209 ? -8.138 -14.171 2.761 1.00 56.25 209 THR A C 1
ATOM 1624 O O . THR A 1 209 ? -9.148 -14.579 3.322 1.00 56.25 209 THR A O 1
ATOM 1627 N N . LEU A 1 210 ? -7.405 -14.962 1.965 1.00 41.81 210 LEU A N 1
ATOM 1628 C CA . LEU A 1 210 ? -7.745 -16.363 1.651 1.00 41.81 210 LEU A CA 1
ATOM 1629 C C . LEU A 1 210 ? -7.152 -17.408 2.620 1.00 41.81 210 LEU A C 1
ATOM 1631 O O . LEU A 1 210 ? -7.403 -18.595 2.441 1.00 41.81 210 LEU A O 1
ATOM 1635 N N . CYS A 1 211 ? -6.380 -16.991 3.627 1.00 33.16 211 CYS A N 1
ATOM 1636 C CA . CYS A 1 211 ? -5.702 -17.889 4.578 1.00 33.16 211 CYS A CA 1
ATOM 1637 C C . CYS A 1 211 ? -6.202 -17.744 6.031 1.00 33.16 211 CYS A C 1
ATOM 1639 O O . CYS A 1 211 ? -5.446 -18.018 6.964 1.00 33.16 211 CYS A O 1
ATOM 1641 N N . GLY A 1 212 ? -7.438 -17.274 6.222 1.00 35.19 212 GLY A N 1
ATOM 1642 C CA . GLY A 1 212 ? -8.123 -17.248 7.521 1.00 35.19 212 GLY A CA 1
ATOM 1643 C C . GLY A 1 212 ? -8.947 -18.502 7.762 1.00 35.19 212 GLY A C 1
ATOM 1644 O O . GLY A 1 212 ? -9.612 -18.939 6.799 1.00 35.19 212 GLY A O 1
#

Solvent-accessible surface area (backbone atoms only — not comparable to full-atom values): 13001 Å² total; per-residue (Å²): 136,89,82,84,90,84,79,78,74,72,72,59,68,66,63,66,72,74,77,78,82,79,79,78,77,74,47,69,66,58,55,52,50,52,50,50,52,50,51,50,53,52,52,54,58,51,59,72,52,58,74,75,76,51,82,81,66,78,70,74,67,94,82,64,60,75,66,72,79,82,73,67,63,47,85,58,78,47,76,42,84,35,80,97,48,97,59,49,35,37,35,32,35,38,38,29,92,85,73,46,70,41,35,33,31,43,31,60,47,90,78,73,69,85,59,58,75,46,81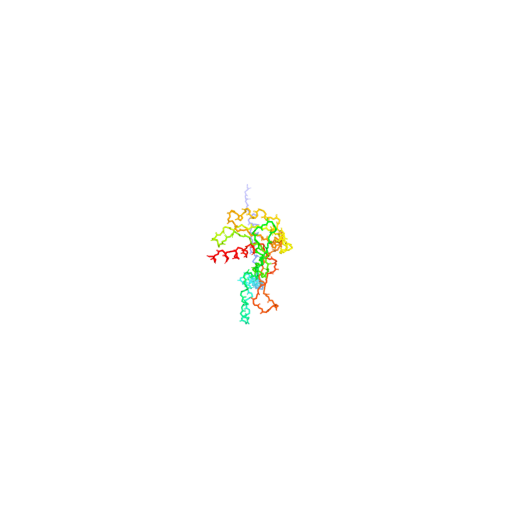,47,78,40,61,74,44,59,70,52,54,62,45,36,54,50,51,50,51,76,39,35,74,58,51,50,54,43,23,75,74,48,24,28,41,32,38,36,41,33,56,50,75,61,77,70,53,60,76,70,43,92,63,79,78,42,79,38,77,44,86,76,82,72,45,74,47,63,44,65,75,48,88,80,60,47,66,49,50,51,52,33,49,52,53,51,49,50,66,60,61,74,72,100

Secondary structure (DSSP, 8-state):
------SSSSSSTTTGGGSS-------HHHHHHHHHHHHHHHHHHHHTTGGGT--------TT--PPPPPPPSEEEEEEEEETTEEEEEEEEEEEPTTSPEEEEEEE--SSS----EEEEEE----STHHHHHHHHHHHHHHHHHHHHTT-EEEEEEPPPP-HHHHHH-SS---EEE-SSS-SS-EEESSPPPHHHHHHHHHHHHHHHHS--

Nearest PDB structures (foldseek):
  5hfn-assembly1_F  TM=6.771E-01  e=2.003E-01  Thermotoga maritima MSB8
  5hfn-assembly1_B  TM=5.847E-01  e=1.307E-01  Thermotoga maritima MSB8
  5hfn-assembly1_A  TM=6.940E-01  e=3.263E-01  Thermotoga maritima MSB8
  5hfn-assembly1_E  TM=6.306E-01  e=3.687E-01  Thermotoga maritima MSB8
  5gma-assembly1_D  TM=5.233E-01  e=2.003E-01  Thermotoga maritima MSB8

Radius of gyration: 38.78 Å; Cα contacts (8 Å, |Δi|>4): 254; chains: 1; bounding box: 45×40×141 Å

pLDDT: mean 74.22, std 18.86, range [33.16, 98.31]

Sequence (212 aa):
MGSKGAEKNRTQNSAEASARSGRVEVSTKSVVLLLIVGLIGLLISMLDLVPRIAPTAWAQLPSGKPPAPQTPPHGYVITKPVKGSDIPADYIFVLTRDEIYLPIAVRKPRGNGPFPVITMDWGEGKRGMLKVEELVERLAPMQDRMIACGYVVVTVNYRNEIPYLYEQLLQPSQNLPDSISGERRTLKSHPTLDHQDLIATMRYLQSRTLCG

Foldseek 3Di:
DDDDDDPPPPVVVVVVVPPPDPPPPCPPVNVVVVVVVVVVVVVVVVVVCVVVPDPPPVPPDPPADPADPDDPQWDDWDWDDAPPDPWIKTWTFGQFPQRHTWIKIKTAAPDQDDAAEDEDEAQPQPPGNVVRNVCCNVCVVVVVVVRVVRYIYMYTYFHHDPVVVVVVPPDDWDFDADPPPSHRHTHTPDDDDSVRVVVSVVVVVCVRSVPD

Mean predicted aligned error: 16.69 Å